Protein AF-A0A8D8G2F3-F1 (afdb_monomer)

Mean predicted aligned error: 16.35 Å

Radius of gyration: 61.38 Å; Cα contacts (8 Å, |Δi|>4): 25; chains: 1; bounding box: 172×26×131 Å

Foldseek 3Di:
DDDDDDDDDDDDDPPVVVVVVVVVVVVVPCVVDPVSVVVVVVLCVPQPDDDPVCVVCVVVVVVVVVVVVVVVVVVVVVVVVVVVVVVVVVVVVVVVVVVVVVVVVVVVVVVVVVVVVVVVVVVVVVVVVVVVVVVVVVCCVQQPDDPVLVCLCVDPDPPDDNDPSVVVSVVSVVNNVVVVVVVVVVD

Structure (mmCIF, N/CA/C/O backbone):
data_AF-A0A8D8G2F3-F1
#
_entry.id   AF-A0A8D8G2F3-F1
#
loop_
_atom_site.group_PDB
_atom_site.id
_atom_site.type_symbol
_atom_site.label_atom_id
_atom_site.label_alt_id
_atom_site.label_comp_id
_atom_site.label_asym_id
_atom_site.label_entity_id
_atom_site.label_seq_id
_atom_site.pdbx_PDB_ins_code
_atom_site.Cartn_x
_atom_site.Cartn_y
_atom_site.Cartn_z
_atom_site.occupancy
_atom_site.B_iso_or_equiv
_atom_site.auth_seq_id
_atom_site.auth_comp_id
_atom_site.auth_asym_id
_atom_site.auth_atom_id
_atom_site.pdbx_PDB_model_num
ATOM 1 N N . MET A 1 1 ? 101.928 -5.993 -60.464 1.00 36.84 1 MET A N 1
ATOM 2 C CA . MET A 1 1 ? 101.216 -4.725 -60.717 1.00 36.84 1 MET A CA 1
ATOM 3 C C . MET A 1 1 ? 100.296 -4.967 -61.894 1.00 36.84 1 MET A C 1
ATOM 5 O O . MET A 1 1 ? 100.796 -5.471 -62.886 1.00 36.84 1 MET A O 1
ATOM 9 N N . SER A 1 2 ? 99.001 -4.720 -61.892 1.00 38.41 2 SER A N 1
ATOM 10 C CA . SER A 1 2 ? 98.009 -4.399 -60.868 1.00 38.41 2 SER A CA 1
ATOM 11 C C . SER A 1 2 ? 96.655 -4.723 -61.530 1.00 38.41 2 SER A C 1
ATOM 13 O O . SER A 1 2 ? 96.549 -4.615 -62.747 1.00 38.41 2 SER A O 1
ATOM 15 N N . GLU A 1 3 ? 95.706 -5.216 -60.732 1.00 40.19 3 GLU A N 1
ATOM 16 C CA . GLU A 1 3 ? 94.278 -4.843 -60.722 1.00 40.19 3 GLU A CA 1
ATOM 17 C C . GLU A 1 3 ? 93.578 -4.419 -62.031 1.00 40.19 3 GLU A C 1
ATOM 19 O O . GLU A 1 3 ? 93.906 -3.396 -62.613 1.00 40.19 3 GLU A O 1
ATOM 24 N N . GLU A 1 4 ? 92.530 -5.144 -62.434 1.00 33.06 4 GLU A N 1
ATOM 25 C CA . GLU A 1 4 ? 91.137 -4.745 -62.153 1.00 33.06 4 GLU A CA 1
ATOM 26 C C . GLU A 1 4 ? 90.158 -5.762 -62.757 1.00 33.06 4 GLU A C 1
ATOM 28 O O . GLU A 1 4 ? 90.064 -5.960 -63.969 1.00 33.06 4 GLU A O 1
ATOM 33 N N . ALA A 1 5 ? 89.396 -6.405 -61.875 1.00 46.88 5 ALA A N 1
ATOM 34 C CA . ALA A 1 5 ? 88.165 -7.088 -62.221 1.00 46.88 5 ALA A CA 1
ATOM 35 C C . ALA A 1 5 ? 87.064 -6.031 -62.377 1.00 46.88 5 ALA A C 1
ATOM 37 O O . ALA A 1 5 ? 86.765 -5.324 -61.420 1.00 46.88 5 ALA A O 1
ATOM 38 N N . THR A 1 6 ? 86.428 -5.950 -63.548 1.00 35.44 6 THR A N 1
ATOM 39 C CA . THR A 1 6 ? 85.216 -5.138 -63.731 1.00 35.44 6 THR A CA 1
ATOM 40 C C . THR A 1 6 ? 84.085 -5.976 -64.320 1.00 35.44 6 THR A C 1
ATOM 42 O O . THR A 1 6 ? 84.082 -6.345 -65.489 1.00 35.44 6 THR A O 1
ATOM 45 N N . ALA A 1 7 ? 83.160 -6.297 -63.416 1.00 45.88 7 ALA A N 1
ATOM 46 C CA . ALA A 1 7 ? 81.707 -6.358 -63.544 1.00 45.88 7 ALA A CA 1
ATOM 47 C C . ALA A 1 7 ? 81.063 -6.401 -64.943 1.00 45.8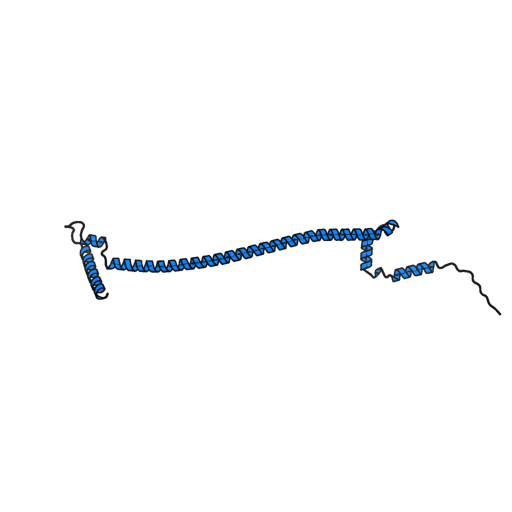8 7 ALA A C 1
ATOM 49 O O . ALA A 1 7 ? 81.170 -5.450 -65.709 1.00 45.88 7 ALA A O 1
ATOM 50 N N . ALA A 1 8 ? 80.187 -7.393 -65.147 1.00 43.06 8 ALA A N 1
ATOM 51 C CA . ALA A 1 8 ? 78.878 -7.184 -65.777 1.00 43.06 8 ALA A CA 1
ATOM 52 C C . ALA A 1 8 ? 77.969 -8.417 -65.614 1.00 43.06 8 ALA A C 1
ATOM 54 O O . ALA A 1 8 ? 78.118 -9.382 -66.354 1.00 43.06 8 ALA A O 1
ATOM 55 N N . ALA A 1 9 ? 77.014 -8.366 -64.676 1.00 39.72 9 ALA A N 1
ATOM 56 C CA . ALA A 1 9 ? 75.680 -8.985 -64.800 1.00 39.72 9 ALA A CA 1
ATOM 57 C C . ALA A 1 9 ? 74.809 -8.641 -63.572 1.00 39.72 9 ALA A C 1
ATOM 59 O O . ALA A 1 9 ? 74.446 -9.501 -62.776 1.00 39.72 9 ALA A O 1
ATOM 60 N N . GLY A 1 10 ? 74.491 -7.357 -63.391 1.00 47.75 10 GLY A N 1
ATOM 61 C CA . GLY A 1 10 ? 73.484 -6.918 -62.424 1.00 47.75 10 GLY A CA 1
ATOM 62 C C . GLY A 1 10 ? 72.102 -6.865 -63.073 1.00 47.75 10 GLY A C 1
ATOM 63 O O . GLY A 1 10 ? 71.737 -5.835 -63.634 1.00 47.75 10 GLY A O 1
ATOM 64 N N . LEU A 1 11 ? 71.333 -7.955 -62.992 1.00 46.31 11 LEU A N 1
ATOM 65 C CA . LEU A 1 11 ? 69.877 -7.919 -63.177 1.00 46.31 11 LEU A CA 1
ATOM 66 C C . LEU A 1 11 ? 69.237 -7.618 -61.798 1.00 46.31 11 LEU A C 1
ATOM 68 O O . LEU A 1 11 ? 69.572 -8.300 -60.831 1.00 46.31 11 LEU A O 1
ATOM 72 N N . PRO A 1 12 ? 68.374 -6.594 -61.650 1.00 58.56 12 PRO A N 1
ATOM 73 C CA . PRO A 1 12 ? 67.952 -6.086 -60.341 1.00 58.56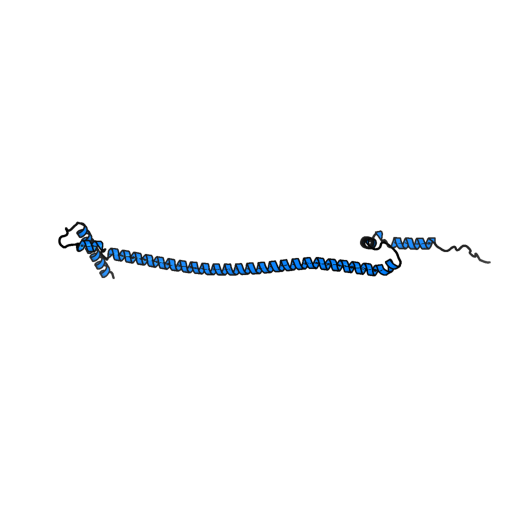 12 PRO A CA 1
ATOM 74 C C . PRO A 1 12 ? 66.942 -6.998 -59.594 1.00 58.56 12 PRO A C 1
ATOM 76 O O . PRO A 1 12 ? 66.308 -7.872 -60.190 1.00 58.56 12 PRO A O 1
ATOM 79 N N . PRO A 1 13 ? 66.759 -6.788 -58.273 1.00 58.19 13 PRO A N 1
ATOM 80 C CA . PRO A 1 13 ? 66.413 -7.804 -57.278 1.00 58.19 13 PRO A CA 1
ATOM 81 C C . PRO A 1 13 ? 64.896 -7.936 -57.093 1.00 58.19 13 PRO A C 1
ATOM 83 O O . PRO A 1 13 ? 64.304 -7.418 -56.146 1.00 58.19 13 PRO A O 1
ATOM 86 N N . LYS A 1 14 ? 64.218 -8.601 -58.028 1.00 57.62 14 LYS A N 1
ATOM 87 C CA . LYS A 1 14 ? 62.756 -8.7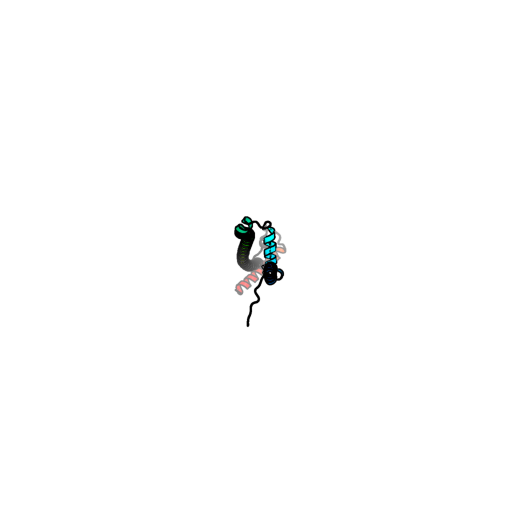68 -57.945 1.00 57.62 14 LYS A CA 1
ATOM 88 C C . LYS A 1 14 ? 62.344 -9.808 -56.897 1.00 57.62 14 LYS A C 1
ATOM 90 O O . LYS A 1 14 ? 61.351 -9.624 -56.198 1.00 57.62 14 LYS A O 1
ATOM 95 N N . GLU A 1 15 ? 63.137 -10.866 -56.771 1.00 61.00 15 GLU A N 1
ATOM 96 C CA . GLU A 1 15 ? 62.905 -11.986 -55.853 1.00 61.00 15 GLU A CA 1
ATOM 97 C C . GLU A 1 15 ? 63.090 -11.555 -54.392 1.00 61.00 15 GLU A C 1
ATOM 99 O O . GLU A 1 15 ? 62.234 -11.795 -53.543 1.00 61.00 15 GLU A O 1
ATOM 104 N N . ASP A 1 16 ? 64.126 -10.758 -54.146 1.00 77.50 16 ASP A N 1
ATOM 105 C CA . ASP A 1 16 ? 64.482 -10.223 -52.835 1.00 77.50 16 ASP A CA 1
ATOM 106 C C . ASP A 1 16 ? 63.443 -9.204 -52.310 1.00 77.50 16 ASP A C 1
ATOM 108 O O . ASP A 1 16 ? 63.167 -9.124 -51.114 1.00 77.50 16 ASP A O 1
ATOM 112 N N . TYR A 1 17 ? 62.791 -8.444 -53.202 1.00 81.12 17 TYR A N 1
ATOM 113 C CA . TYR A 1 17 ? 61.705 -7.522 -52.837 1.00 81.12 17 TYR A CA 1
ATOM 114 C C . TYR A 1 17 ? 60.417 -8.255 -52.437 1.00 81.12 17 TYR A C 1
ATOM 116 O O . TYR A 1 17 ? 59.739 -7.855 -51.486 1.00 81.12 17 TYR A O 1
ATOM 124 N N . ILE A 1 18 ? 60.073 -9.329 -53.154 1.00 83.94 18 ILE A N 1
ATOM 125 C CA . ILE A 1 18 ? 58.897 -10.148 -52.842 1.00 83.94 18 ILE A CA 1
ATOM 126 C C . ILE A 1 18 ? 59.130 -10.903 -51.535 1.00 83.94 18 ILE A C 1
ATOM 128 O O . ILE A 1 18 ? 58.257 -10.878 -50.673 1.00 83.94 18 ILE A O 1
ATOM 132 N N . GLN A 1 19 ? 60.317 -11.482 -51.343 1.00 83.69 19 GLN A N 1
ATOM 133 C CA . GLN A 1 19 ? 60.699 -12.148 -50.096 1.00 83.69 19 GLN A CA 1
ATOM 134 C C . GLN A 1 19 ? 60.685 -11.182 -48.905 1.00 83.69 19 GLN A C 1
ATOM 136 O O . GLN A 1 19 ? 60.121 -11.507 -47.865 1.00 83.69 19 GLN A O 1
ATOM 141 N N . LYS A 1 20 ? 61.200 -9.955 -49.062 1.00 82.62 20 LYS A N 1
ATOM 142 C CA . LYS A 1 20 ? 61.111 -8.912 -48.023 1.00 82.62 20 LYS A CA 1
ATOM 143 C C . LYS A 1 20 ? 59.668 -8.513 -47.708 1.00 82.62 20 LYS A C 1
ATOM 145 O O . LYS A 1 20 ? 59.332 -8.345 -46.541 1.00 82.62 20 LYS A O 1
ATOM 150 N N . ARG A 1 21 ? 58.793 -8.379 -48.713 1.00 79.69 21 ARG A N 1
ATOM 151 C CA . ARG A 1 21 ? 57.356 -8.122 -48.488 1.00 79.69 21 ARG A CA 1
ATOM 152 C C . ARG A 1 21 ? 56.661 -9.290 -47.798 1.00 79.69 21 ARG A C 1
ATOM 154 O O . ARG A 1 21 ? 55.860 -9.053 -46.904 1.00 79.69 21 ARG A O 1
ATOM 161 N N . LEU A 1 22 ? 56.959 -10.516 -48.211 1.00 81.38 22 LEU A N 1
ATOM 162 C CA . LEU A 1 22 ? 56.369 -11.730 -47.660 1.00 81.38 22 LEU A CA 1
ATOM 163 C C . LEU A 1 22 ? 56.785 -11.920 -46.199 1.00 81.38 22 LEU A C 1
ATOM 165 O O . LEU A 1 22 ? 55.918 -12.073 -45.347 1.00 81.38 22 LEU A O 1
ATOM 169 N N . ASN A 1 23 ? 58.079 -11.791 -45.896 1.00 82.62 23 ASN A N 1
ATOM 170 C CA . ASN A 1 23 ? 58.583 -11.819 -44.522 1.00 82.62 23 ASN A CA 1
ATOM 171 C C . ASN A 1 23 ? 57.954 -10.715 -43.671 1.00 82.62 23 ASN A C 1
ATOM 173 O O . ASN A 1 23 ? 57.487 -10.995 -42.577 1.00 82.62 23 ASN A O 1
ATOM 177 N N . LYS A 1 24 ? 57.815 -9.495 -44.201 1.00 80.50 24 LYS A N 1
ATOM 178 C CA . LYS A 1 24 ? 57.156 -8.393 -43.486 1.00 80.50 24 LYS A CA 1
ATOM 179 C C . LYS A 1 24 ? 55.667 -8.644 -43.207 1.00 80.50 24 LYS A C 1
ATOM 181 O O . LYS A 1 24 ? 55.148 -8.182 -42.198 1.00 80.50 24 LYS A O 1
ATOM 186 N N . ILE A 1 25 ? 54.966 -9.351 -44.096 1.00 77.50 25 ILE A N 1
ATOM 187 C CA . ILE A 1 25 ? 53.561 -9.743 -43.894 1.00 77.50 25 ILE A CA 1
ATOM 188 C C . ILE A 1 25 ? 53.463 -10.863 -42.850 1.00 77.50 25 ILE A C 1
ATOM 190 O O . ILE A 1 25 ? 52.604 -10.801 -41.975 1.00 77.50 25 ILE A O 1
ATOM 194 N N . LEU A 1 26 ? 54.363 -11.846 -42.905 1.00 74.12 26 LEU A N 1
ATOM 195 C CA . LEU A 1 26 ? 54.427 -12.960 -41.953 1.00 74.12 26 LEU A CA 1
ATOM 196 C C . LEU A 1 26 ? 54.834 -12.503 -40.542 1.00 74.12 26 LEU A C 1
ATOM 198 O O . LEU A 1 26 ? 54.292 -12.991 -39.552 1.00 74.12 26 LEU A O 1
ATOM 202 N N . GLU A 1 27 ? 55.740 -11.530 -40.437 1.00 77.69 27 GLU A N 1
ATOM 203 C CA . GLU A 1 27 ? 56.133 -10.891 -39.174 1.00 77.69 27 GLU A CA 1
ATOM 204 C C . GLU A 1 27 ? 54.975 -10.140 -38.511 1.00 77.69 27 GLU A C 1
ATOM 206 O O . GLU A 1 27 ? 54.939 -10.044 -37.287 1.00 77.69 27 GLU A O 1
ATOM 211 N N . ASN A 1 28 ? 54.000 -9.666 -39.293 1.00 72.88 28 ASN A N 1
ATOM 212 C CA . ASN A 1 28 ? 52.838 -8.943 -38.780 1.00 72.88 28 ASN A CA 1
ATOM 213 C C . ASN A 1 28 ? 51.842 -9.847 -38.026 1.00 72.88 28 ASN A C 1
ATOM 215 O O . ASN A 1 28 ? 50.874 -9.329 -37.483 1.00 72.88 28 ASN A O 1
ATOM 219 N N . ARG A 1 29 ? 52.067 -11.178 -37.994 1.00 68.94 29 ARG A N 1
ATOM 220 C CA . ARG A 1 29 ? 51.377 -12.160 -37.124 1.00 68.94 29 ARG A CA 1
ATOM 221 C C . ARG A 1 29 ? 49.851 -11.971 -37.044 1.00 68.94 29 ARG A C 1
ATOM 223 O O . ARG A 1 29 ? 49.257 -12.179 -35.992 1.00 68.94 29 ARG A O 1
ATOM 230 N N . ILE A 1 30 ? 49.216 -11.613 -38.161 1.00 66.12 30 ILE A N 1
ATOM 231 C CA . ILE A 1 30 ? 47.780 -11.283 -38.227 1.00 66.12 30 ILE A CA 1
ATOM 232 C C . ILE A 1 30 ? 46.922 -12.486 -37.794 1.00 66.12 30 ILE A C 1
ATOM 234 O O . ILE A 1 30 ? 45.873 -12.324 -37.186 1.00 66.12 30 ILE A O 1
ATOM 238 N N . ASP A 1 31 ? 47.423 -13.703 -38.009 1.00 68.12 31 ASP A N 1
ATOM 239 C CA . ASP A 1 31 ? 46.750 -14.949 -37.624 1.00 68.12 31 ASP A CA 1
ATOM 240 C C . ASP A 1 31 ? 46.772 -15.225 -36.108 1.00 68.12 31 ASP A C 1
ATOM 242 O O . ASP A 1 31 ? 46.078 -16.116 -35.626 1.00 68.12 31 ASP A O 1
ATOM 246 N N . SER A 1 32 ? 47.614 -14.515 -35.350 1.00 74.69 32 SER A N 1
ATOM 247 C CA . SER A 1 32 ? 47.780 -14.720 -33.902 1.00 74.69 32 SER A CA 1
ATOM 248 C C . SER A 1 32 ? 46.871 -13.816 -33.068 1.00 74.69 32 SER A C 1
ATOM 250 O O . SER A 1 32 ? 46.641 -14.107 -31.896 1.00 74.69 32 SER A O 1
ATOM 252 N N . ASP A 1 33 ? 46.355 -12.736 -33.658 1.00 83.69 33 ASP A N 1
ATOM 253 C CA . ASP A 1 33 ? 45.532 -11.746 -32.970 1.00 83.69 33 ASP A CA 1
ATOM 254 C C . ASP A 1 33 ? 44.052 -11.932 -33.327 1.00 83.69 33 ASP A C 1
ATOM 256 O O . ASP A 1 33 ? 43.556 -11.487 -34.366 1.00 83.69 33 ASP A O 1
ATOM 260 N N . ARG A 1 34 ? 43.339 -12.613 -32.428 1.00 83.94 34 ARG A N 1
ATOM 261 C CA . ARG A 1 34 ? 41.918 -12.942 -32.574 1.00 83.94 34 ARG A CA 1
ATOM 262 C C . ARG A 1 34 ? 41.033 -11.702 -32.720 1.00 83.94 34 ARG A C 1
ATOM 264 O O . ARG A 1 34 ? 40.084 -11.754 -33.493 1.00 83.94 34 ARG A O 1
ATOM 271 N N . GLU A 1 35 ? 41.347 -10.596 -32.045 1.00 85.31 35 GLU A N 1
ATOM 272 C CA . GLU A 1 35 ? 40.554 -9.364 -32.158 1.00 85.31 35 GLU A CA 1
ATOM 273 C C . GLU A 1 35 ? 40.683 -8.760 -33.558 1.00 85.31 35 GLU A C 1
ATOM 275 O O . GLU A 1 35 ? 39.698 -8.307 -34.142 1.00 85.31 35 GLU A O 1
ATOM 280 N N . THR A 1 36 ? 41.884 -8.814 -34.142 1.00 83.38 36 THR A N 1
ATOM 281 C CA . THR A 1 36 ? 42.083 -8.355 -35.524 1.00 83.38 36 THR A CA 1
ATOM 282 C C . THR A 1 36 ? 41.399 -9.259 -36.540 1.00 83.38 36 THR A C 1
ATOM 284 O O . THR A 1 36 ? 40.840 -8.750 -37.511 1.00 83.38 36 THR A O 1
ATOM 287 N N . LEU A 1 37 ? 41.387 -10.577 -36.317 1.00 86.31 37 LEU A N 1
ATOM 288 C CA . LEU A 1 37 ? 40.676 -11.526 -37.175 1.00 86.31 37 LEU A CA 1
ATOM 289 C C . LEU A 1 37 ? 39.161 -11.323 -37.114 1.00 86.31 37 LEU A C 1
ATOM 291 O O . LEU A 1 37 ? 38.511 -11.330 -38.160 1.00 86.31 37 LEU A O 1
ATOM 295 N N . ASP A 1 38 ? 38.604 -11.086 -35.929 1.00 86.75 38 ASP A N 1
ATOM 296 C CA . ASP A 1 38 ? 37.180 -10.795 -35.759 1.00 86.75 38 ASP A CA 1
ATOM 297 C C . ASP A 1 38 ? 36.822 -9.452 -36.426 1.00 86.75 38 ASP A C 1
ATOM 299 O O . ASP A 1 38 ? 35.888 -9.386 -37.225 1.00 86.75 38 ASP A O 1
ATOM 303 N N . ALA A 1 39 ? 37.632 -8.404 -36.233 1.00 86.31 39 ALA A N 1
ATOM 304 C CA . ALA A 1 39 ? 37.433 -7.111 -36.894 1.00 86.31 39 ALA A CA 1
ATOM 305 C C . ALA A 1 39 ? 37.544 -7.193 -38.430 1.00 86.31 39 ALA A C 1
ATOM 307 O O . ALA A 1 39 ? 36.786 -6.538 -39.149 1.00 86.31 39 ALA A O 1
ATOM 308 N N . LEU A 1 40 ? 38.474 -7.997 -38.956 1.00 85.69 40 LEU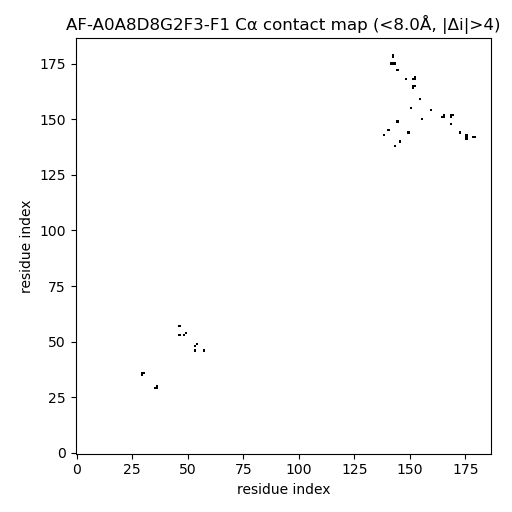 A N 1
ATOM 309 C CA . LEU A 1 40 ? 38.612 -8.255 -40.393 1.00 85.69 40 LEU A CA 1
ATOM 310 C C . LEU A 1 40 ? 37.440 -9.078 -40.938 1.00 85.69 40 LEU A C 1
ATOM 312 O O . LEU A 1 40 ? 36.982 -8.822 -42.053 1.00 85.69 40 LEU A O 1
ATOM 316 N N . THR A 1 41 ? 36.933 -10.027 -40.153 1.00 87.19 41 THR A N 1
ATOM 317 C CA . THR A 1 41 ? 35.737 -10.808 -40.486 1.00 87.19 41 THR A CA 1
ATOM 318 C C . THR A 1 41 ? 34.518 -9.894 -40.572 1.00 87.19 41 THR A C 1
ATOM 320 O O . THR A 1 41 ? 33.803 -9.925 -41.573 1.00 87.19 41 THR A O 1
ATOM 323 N N . ASP A 1 42 ? 34.330 -8.996 -39.608 1.00 85.88 42 ASP A N 1
ATOM 324 C CA . ASP A 1 42 ? 33.262 -7.995 -39.637 1.00 85.88 42 ASP A CA 1
ATOM 325 C C . ASP A 1 42 ? 33.412 -7.011 -40.802 1.00 85.88 42 ASP A C 1
ATOM 327 O O . ASP A 1 42 ? 32.431 -6.695 -41.480 1.00 85.88 42 ASP A O 1
ATOM 331 N N . LEU A 1 43 ? 34.640 -6.568 -41.098 1.00 87.31 43 LEU A N 1
ATOM 332 C CA . LEU A 1 43 ? 34.937 -5.731 -42.263 1.00 87.31 43 LEU A CA 1
ATOM 333 C C . LEU A 1 43 ? 34.551 -6.437 -43.569 1.00 87.31 43 LEU A C 1
ATOM 335 O O . LEU A 1 43 ? 33.967 -5.819 -44.461 1.00 87.31 43 LEU A O 1
ATOM 339 N N . SER A 1 44 ? 34.840 -7.737 -43.673 1.00 86.75 44 SER A N 1
ATOM 340 C CA . SER A 1 44 ? 34.564 -8.540 -44.868 1.00 86.75 44 SER A CA 1
ATOM 341 C C . SER A 1 44 ? 33.070 -8.679 -45.181 1.00 86.75 44 SER A C 1
ATOM 343 O O . SER A 1 44 ? 32.710 -8.810 -46.349 1.00 86.75 44 SER A O 1
ATOM 345 N N . GLN A 1 45 ? 32.188 -8.566 -44.177 1.00 86.69 45 GLN A N 1
ATOM 346 C CA . GLN A 1 45 ? 30.735 -8.644 -44.379 1.00 86.69 45 GLN A CA 1
ATOM 347 C C . GLN A 1 45 ? 30.194 -7.506 -45.256 1.00 86.69 45 GLN A C 1
ATOM 349 O O . GLN A 1 45 ? 29.163 -7.675 -45.906 1.00 86.69 45 GLN A O 1
ATOM 354 N N . PHE A 1 46 ? 30.852 -6.341 -45.265 1.00 82.12 46 PHE A N 1
ATOM 355 C CA . PHE A 1 46 ? 30.384 -5.164 -46.008 1.00 82.12 46 PHE A CA 1
ATOM 356 C C . PHE A 1 46 ? 31.411 -4.587 -46.987 1.00 82.12 46 PHE A C 1
ATOM 358 O O . PHE A 1 46 ? 31.040 -3.835 -47.887 1.00 82.12 46 PHE A O 1
ATOM 365 N N . TYR A 1 47 ? 32.691 -4.935 -46.856 1.00 84.38 47 TYR A N 1
ATOM 366 C CA . TYR A 1 47 ? 33.747 -4.537 -47.779 1.00 84.38 47 TYR A CA 1
ATOM 367 C C . TYR A 1 47 ? 34.062 -5.672 -48.766 1.00 84.38 47 TYR A C 1
ATOM 369 O O . TYR A 1 47 ? 35.059 -6.379 -48.634 1.00 84.38 47 TYR A O 1
ATOM 377 N N . THR A 1 48 ? 33.194 -5.853 -49.763 1.00 83.81 48 THR A N 1
ATOM 378 C CA . THR A 1 48 ? 33.287 -6.951 -50.745 1.00 83.81 48 THR A CA 1
ATOM 379 C C . THR A 1 48 ? 34.204 -6.641 -51.931 1.00 83.81 48 THR A C 1
ATOM 381 O O . THR A 1 48 ? 34.877 -7.536 -52.438 1.00 83.81 48 THR A O 1
ATOM 384 N N . GLU A 1 49 ? 34.286 -5.376 -52.361 1.00 84.94 49 GLU A N 1
ATOM 385 C CA . GLU A 1 49 ? 35.081 -4.965 -53.525 1.00 84.94 49 GLU A CA 1
ATOM 386 C C . GLU A 1 49 ? 36.207 -3.989 -53.164 1.00 84.94 49 GLU A C 1
ATOM 388 O O . GLU A 1 49 ? 35.975 -2.870 -52.689 1.00 84.94 49 GLU A O 1
ATOM 393 N N . ASN A 1 50 ? 37.452 -4.366 -53.480 1.00 84.44 50 ASN A N 1
ATOM 394 C CA . ASN A 1 50 ? 38.629 -3.519 -53.272 1.00 84.44 50 ASN A CA 1
ATOM 395 C C . ASN A 1 50 ? 38.843 -2.535 -54.436 1.00 84.44 50 ASN A C 1
ATOM 397 O O . ASN A 1 50 ? 39.808 -2.639 -55.194 1.00 84.44 50 ASN A O 1
ATOM 401 N N . THR A 1 51 ? 37.946 -1.559 -54.578 1.00 88.75 51 THR A N 1
ATOM 402 C CA . THR A 1 51 ? 38.124 -0.452 -55.532 1.00 88.75 51 THR A CA 1
ATOM 403 C C . THR A 1 51 ? 38.793 0.757 -54.865 1.00 88.75 51 THR A C 1
ATOM 405 O O . THR A 1 51 ? 38.782 0.906 -53.640 1.00 88.75 51 THR A O 1
ATOM 408 N N . LEU A 1 52 ? 39.369 1.666 -55.664 1.00 85.12 52 LEU A N 1
ATOM 409 C CA . LEU A 1 52 ? 39.931 2.928 -55.157 1.00 85.12 52 LEU A CA 1
ATOM 410 C C . LEU A 1 52 ? 38.873 3.747 -54.394 1.00 85.12 52 LEU A C 1
ATOM 412 O O . LEU A 1 52 ? 39.169 4.339 -53.357 1.00 85.12 52 LEU A O 1
ATOM 416 N N . GLN A 1 53 ? 37.635 3.744 -54.891 1.00 82.50 53 GLN A N 1
ATOM 417 C CA . GLN A 1 53 ? 36.510 4.451 -54.288 1.00 82.50 53 GLN A CA 1
ATOM 418 C C . GLN A 1 53 ? 36.073 3.794 -52.972 1.00 82.50 53 GLN A C 1
ATOM 420 O O . GLN A 1 53 ? 35.911 4.493 -51.971 1.00 82.50 53 GLN A O 1
ATOM 425 N N . SER A 1 54 ? 35.968 2.459 -52.935 1.00 82.06 54 SER A N 1
ATOM 426 C CA . SER A 1 54 ? 35.668 1.700 -51.712 1.00 82.06 54 SER A CA 1
ATOM 427 C C . SER A 1 54 ? 36.699 1.990 -50.621 1.00 82.06 54 SER A C 1
ATOM 429 O O . SER A 1 54 ? 36.333 2.256 -49.480 1.00 82.06 54 SER A O 1
ATOM 431 N N . ARG A 1 55 ? 37.989 2.030 -50.977 1.00 86.38 55 ARG A N 1
ATOM 432 C CA . ARG A 1 55 ? 39.083 2.303 -50.035 1.00 86.38 55 ARG A CA 1
ATOM 433 C C . ARG A 1 55 ? 39.047 3.728 -49.479 1.00 86.38 55 ARG A C 1
ATOM 435 O O . ARG A 1 55 ? 39.273 3.916 -48.289 1.00 86.38 55 ARG A O 1
ATOM 442 N N . ARG A 1 56 ? 38.738 4.727 -50.320 1.00 88.81 56 ARG A N 1
ATOM 443 C CA . ARG A 1 56 ? 38.589 6.134 -49.889 1.00 88.81 56 ARG A CA 1
ATOM 444 C C . ARG A 1 56 ? 37.392 6.325 -48.957 1.00 88.81 56 ARG A C 1
ATOM 446 O O . ARG A 1 56 ? 37.483 7.109 -48.020 1.00 88.81 56 ARG A O 1
ATOM 453 N N . ASN A 1 57 ? 36.307 5.587 -49.186 1.00 87.06 57 ASN A N 1
ATOM 454 C CA . ASN A 1 57 ? 35.066 5.715 -48.420 1.00 87.06 57 ASN A CA 1
ATOM 455 C C . ASN A 1 57 ? 34.978 4.770 -47.210 1.00 87.06 57 ASN A C 1
ATOM 457 O O . ASN A 1 57 ? 34.043 4.897 -46.424 1.00 87.06 57 ASN A O 1
ATOM 461 N N . LEU A 1 58 ? 35.926 3.841 -47.039 1.00 88.56 58 LEU A N 1
ATOM 462 C CA . LEU A 1 58 ? 35.883 2.794 -46.012 1.00 88.56 58 LEU A CA 1
ATOM 463 C C . LEU A 1 58 ? 35.704 3.355 -44.600 1.00 88.56 58 LEU A C 1
ATOM 465 O O . LEU A 1 58 ? 34.836 2.905 -43.860 1.00 88.56 58 LEU A O 1
ATOM 469 N N . ARG A 1 59 ? 36.476 4.389 -44.253 1.00 90.19 59 ARG A N 1
ATOM 470 C CA . ARG A 1 59 ? 36.379 5.052 -42.948 1.00 90.19 59 ARG A CA 1
ATOM 471 C C . ARG A 1 59 ? 34.986 5.636 -42.708 1.00 90.19 59 ARG A C 1
ATOM 473 O O . ARG A 1 59 ? 34.391 5.373 -41.673 1.00 90.19 59 ARG A O 1
ATOM 480 N N . SER A 1 60 ? 34.456 6.372 -43.685 1.00 90.38 60 SER A N 1
ATOM 481 C CA . SER A 1 60 ? 33.122 6.975 -43.584 1.00 90.38 60 SER A CA 1
ATOM 482 C C . SER A 1 60 ? 32.023 5.913 -43.457 1.00 90.38 60 SER A C 1
ATOM 484 O O . SER A 1 60 ? 31.073 6.098 -42.701 1.00 90.38 60 SER A O 1
ATOM 486 N N . GLN A 1 61 ? 32.165 4.774 -44.143 1.00 88.62 61 GLN A N 1
ATOM 487 C CA . GLN A 1 61 ? 31.233 3.652 -44.010 1.00 88.62 61 GLN A CA 1
ATOM 488 C C . GLN A 1 61 ? 31.294 3.000 -42.623 1.00 88.62 61 GLN A C 1
ATOM 490 O O . GLN A 1 61 ? 30.243 2.740 -42.038 1.00 88.62 61 GLN A O 1
ATOM 495 N N . ILE A 1 62 ? 32.497 2.783 -42.080 1.00 89.75 62 ILE A N 1
ATOM 496 C CA . ILE A 1 62 ? 32.688 2.262 -40.717 1.00 89.75 62 ILE A CA 1
ATOM 497 C C . ILE A 1 62 ? 32.061 3.212 -39.692 1.00 89.75 62 ILE A C 1
ATOM 499 O O . ILE A 1 62 ? 31.280 2.775 -38.850 1.00 89.75 62 ILE A O 1
ATOM 503 N N . GLU A 1 63 ? 32.350 4.512 -39.791 1.00 91.81 63 GLU A N 1
ATOM 504 C CA . GLU A 1 63 ? 31.801 5.537 -38.897 1.00 91.81 63 GLU A CA 1
ATOM 505 C C . GLU A 1 63 ? 30.267 5.568 -38.964 1.00 91.81 63 GLU A C 1
ATOM 507 O O . GLU A 1 63 ? 29.603 5.540 -37.929 1.00 91.81 63 GLU A O 1
ATOM 512 N N . ARG A 1 64 ? 29.686 5.531 -40.169 1.00 91.69 64 ARG A N 1
ATOM 513 C CA . ARG A 1 64 ? 28.228 5.512 -40.354 1.00 91.69 64 ARG A CA 1
ATOM 514 C C . ARG A 1 64 ? 27.579 4.252 -39.780 1.00 91.69 64 ARG A C 1
ATOM 516 O O . ARG A 1 64 ? 26.508 4.345 -39.188 1.00 91.69 64 ARG A O 1
ATOM 523 N N . ARG A 1 65 ? 28.202 3.082 -39.945 1.00 90.50 65 ARG A N 1
ATOM 524 C CA . ARG A 1 65 ? 27.699 1.825 -39.369 1.00 90.50 65 ARG A CA 1
ATOM 525 C C . ARG A 1 65 ? 27.784 1.842 -37.845 1.00 90.50 65 ARG A C 1
ATOM 527 O O . ARG A 1 65 ? 26.823 1.450 -37.196 1.00 90.50 65 ARG A O 1
ATOM 534 N N . SER A 1 66 ? 28.895 2.321 -37.289 1.00 92.44 66 SER A N 1
ATOM 535 C CA . SER A 1 66 ? 29.060 2.489 -35.841 1.00 92.44 66 SER A CA 1
ATOM 536 C C . SER A 1 66 ? 27.982 3.409 -35.264 1.00 92.44 66 SER A C 1
ATOM 538 O O . SER A 1 66 ? 27.318 3.056 -34.293 1.00 92.44 66 SER A O 1
ATOM 540 N N . LEU A 1 67 ? 27.726 4.541 -35.926 1.00 95.44 67 LEU A N 1
ATOM 541 C CA . LEU A 1 67 ? 26.663 5.467 -35.545 1.00 95.44 67 LEU A CA 1
ATOM 542 C C . LEU A 1 67 ? 25.288 4.782 -35.582 1.00 95.44 67 LEU A C 1
ATOM 544 O O . LEU A 1 67 ? 24.570 4.831 -34.589 1.00 95.44 67 LEU A O 1
ATOM 548 N N . ALA A 1 68 ? 24.962 4.062 -36.659 1.00 94.75 68 ALA A N 1
ATOM 549 C CA . ALA A 1 68 ? 23.692 3.342 -36.776 1.00 94.75 68 ALA A CA 1
ATOM 550 C C . ALA A 1 68 ? 23.512 2.256 -35.696 1.00 94.75 68 ALA A C 1
ATOM 552 O O . ALA A 1 68 ? 22.420 2.088 -35.161 1.00 94.75 68 ALA A O 1
ATOM 553 N N . ILE A 1 69 ? 24.576 1.524 -35.347 1.00 93.81 69 ILE A N 1
ATOM 554 C CA . ILE A 1 69 ? 24.539 0.536 -34.257 1.00 93.81 69 ILE A CA 1
ATOM 555 C C . ILE A 1 69 ? 24.263 1.233 -32.922 1.00 93.81 69 ILE A C 1
ATOM 557 O O . ILE A 1 69 ? 23.408 0.775 -32.169 1.00 93.81 69 ILE A O 1
ATOM 561 N N . ASN A 1 70 ? 24.941 2.349 -32.646 1.00 96.12 70 ASN A N 1
ATOM 562 C CA . ASN A 1 70 ? 24.743 3.109 -31.414 1.00 96.12 70 ASN A CA 1
ATOM 563 C C . ASN A 1 70 ? 23.335 3.712 -31.323 1.00 96.12 70 ASN A C 1
ATOM 565 O O . ASN A 1 70 ? 22.737 3.687 -30.251 1.00 96.12 70 ASN A O 1
ATOM 569 N N . GLU A 1 71 ? 22.782 4.212 -32.430 1.00 96.81 71 GLU A N 1
ATOM 570 C CA . GLU A 1 71 ? 21.397 4.696 -32.485 1.00 96.81 71 GLU A CA 1
ATOM 571 C C . GLU A 1 71 ? 20.398 3.574 -32.191 1.00 96.81 71 GLU A C 1
ATOM 573 O O . GLU A 1 71 ? 19.511 3.750 -31.358 1.00 96.81 71 GLU A O 1
ATOM 578 N N . ASN A 1 72 ? 20.579 2.403 -32.808 1.00 95.94 72 ASN A N 1
ATOM 579 C CA . ASN A 1 72 ? 19.730 1.237 -32.557 1.00 95.94 72 ASN A CA 1
ATOM 580 C C . ASN A 1 72 ? 19.836 0.758 -31.104 1.00 95.94 72 ASN A C 1
ATOM 582 O O . ASN A 1 72 ? 18.822 0.453 -30.478 1.00 95.94 72 ASN A O 1
ATOM 586 N N . PHE A 1 73 ? 21.052 0.722 -30.554 1.00 96.88 73 PHE A N 1
ATOM 587 C CA . PHE A 1 73 ? 21.278 0.376 -29.155 1.00 96.88 73 PHE A CA 1
ATOM 588 C C . PHE A 1 73 ? 20.576 1.364 -28.223 1.00 96.88 73 PHE A C 1
ATOM 590 O O . PHE A 1 73 ? 19.884 0.949 -27.299 1.00 96.88 73 PHE A O 1
ATOM 597 N N . LEU A 1 74 ? 20.703 2.666 -28.483 1.00 97.25 74 LEU A N 1
ATOM 598 C CA . LEU A 1 74 ? 20.085 3.703 -27.664 1.00 97.25 74 LEU A CA 1
ATOM 599 C C . LEU A 1 74 ? 18.555 3.664 -27.755 1.00 97.25 74 LEU A C 1
ATOM 601 O O . LEU A 1 74 ? 17.888 3.859 -26.742 1.00 97.25 74 LEU A O 1
ATOM 605 N N . ALA A 1 75 ? 17.999 3.372 -28.933 1.00 96.56 75 ALA A N 1
ATOM 606 C CA . ALA A 1 75 ? 16.563 3.188 -29.118 1.00 96.56 75 ALA A CA 1
ATOM 607 C C . ALA A 1 75 ? 16.039 1.991 -28.310 1.00 96.56 75 ALA A C 1
ATOM 609 O O . ALA A 1 75 ? 15.125 2.157 -27.505 1.00 96.56 75 ALA A O 1
ATOM 610 N N . ALA A 1 76 ? 16.674 0.822 -28.440 1.00 95.75 76 ALA A N 1
ATOM 611 C CA . ALA A 1 76 ? 16.298 -0.368 -27.678 1.00 95.75 76 ALA A CA 1
ATOM 612 C C . ALA A 1 76 ? 16.471 -0.159 -26.163 1.00 95.75 76 ALA A C 1
ATOM 614 O O . ALA A 1 76 ? 15.605 -0.513 -25.366 1.00 95.75 76 ALA A O 1
ATOM 615 N N . PHE A 1 77 ? 17.568 0.477 -25.744 1.00 97.25 77 PHE A N 1
ATOM 616 C CA . PHE A 1 77 ? 17.820 0.761 -24.333 1.00 97.25 77 PHE A CA 1
ATOM 617 C C . PHE A 1 77 ? 16.814 1.761 -23.753 1.00 97.25 77 PHE A C 1
ATOM 619 O O . PHE A 1 77 ? 16.453 1.670 -22.581 1.00 97.25 77 PHE A O 1
ATOM 626 N N . ARG A 1 78 ? 16.320 2.700 -24.566 1.00 97.62 78 ARG A N 1
ATOM 627 C CA . ARG A 1 78 ? 15.277 3.640 -24.148 1.00 97.62 78 ARG A CA 1
ATOM 628 C C . ARG A 1 78 ? 13.978 2.923 -23.796 1.00 97.62 78 ARG A C 1
ATOM 630 O O . ARG A 1 78 ? 13.360 3.299 -22.808 1.00 97.62 78 ARG A O 1
ATOM 637 N N . GLU A 1 79 ? 13.581 1.907 -24.559 1.00 96.69 79 GLU A N 1
ATOM 638 C CA . GLU A 1 79 ? 12.395 1.098 -24.246 1.00 96.69 79 GLU A CA 1
ATOM 639 C C . GLU A 1 79 ? 12.553 0.379 -22.903 1.00 96.69 79 GLU A C 1
ATOM 641 O O . GLU A 1 79 ? 11.667 0.450 -22.055 1.00 96.69 79 GLU A O 1
ATOM 646 N N . VAL A 1 80 ? 13.723 -0.224 -22.665 1.00 97.50 80 VAL A N 1
ATOM 647 C CA . VAL A 1 80 ? 14.044 -0.868 -21.381 1.00 97.50 80 VAL A CA 1
ATOM 648 C C . VAL A 1 80 ? 14.010 0.139 -20.231 1.00 97.50 80 VAL A C 1
ATOM 650 O O . VAL A 1 80 ? 13.467 -0.154 -19.169 1.00 97.50 80 VAL A O 1
ATOM 653 N N . LYS A 1 81 ? 14.559 1.339 -20.440 1.00 97.19 81 LYS A N 1
ATOM 654 C CA . LYS A 1 81 ? 14.555 2.408 -19.438 1.00 97.19 81 LYS A CA 1
ATOM 655 C C . LYS A 1 81 ? 13.137 2.851 -19.090 1.00 97.19 81 LYS A C 1
ATOM 657 O O . LYS A 1 81 ? 12.849 3.020 -17.915 1.00 97.19 81 LYS A O 1
ATOM 662 N N . LEU A 1 82 ? 12.270 3.031 -20.086 1.00 97.56 82 LEU A N 1
ATOM 663 C CA . LEU A 1 82 ? 10.874 3.414 -19.856 1.00 97.56 82 LEU A CA 1
ATOM 664 C C . LEU A 1 82 ? 10.122 2.330 -19.081 1.00 97.56 82 LEU A C 1
ATOM 666 O O . LEU A 1 82 ? 9.491 2.639 -18.082 1.00 97.56 82 LEU A O 1
ATOM 670 N N . ALA A 1 83 ? 10.280 1.061 -19.467 1.00 96.94 83 ALA A N 1
ATOM 671 C CA . ALA A 1 83 ? 9.681 -0.046 -18.726 1.00 96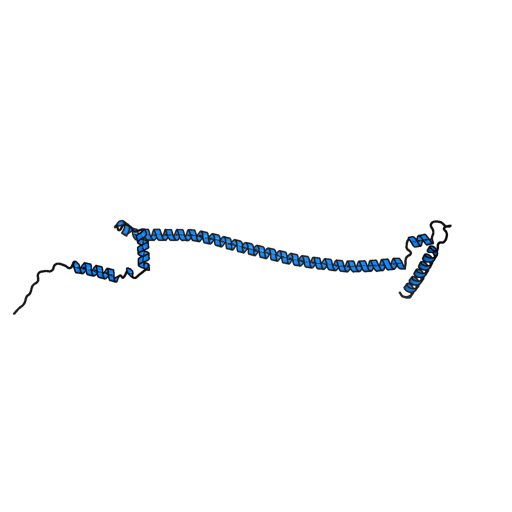.94 83 ALA A CA 1
ATOM 672 C C . ALA A 1 83 ? 10.180 -0.114 -17.270 1.00 96.94 83 ALA A C 1
ATOM 674 O O . ALA A 1 83 ? 9.418 -0.446 -16.367 1.00 96.94 83 ALA A O 1
ATOM 675 N N . LEU A 1 84 ? 11.455 0.208 -17.026 1.00 97.75 84 LEU A N 1
ATOM 676 C CA . LEU A 1 84 ? 12.004 0.261 -15.673 1.00 97.75 84 LEU A CA 1
ATOM 677 C C . LEU A 1 84 ? 11.465 1.453 -14.872 1.00 97.75 84 LEU A C 1
ATOM 679 O O . LEU A 1 84 ? 11.175 1.291 -13.691 1.00 97.75 84 LEU A O 1
ATOM 683 N N . ASP A 1 85 ? 11.319 2.626 -15.493 1.00 97.81 85 ASP A N 1
ATOM 684 C CA . ASP A 1 85 ? 10.695 3.785 -14.845 1.00 97.81 85 ASP A CA 1
ATOM 685 C C . ASP A 1 85 ? 9.246 3.485 -14.445 1.00 97.81 85 ASP A C 1
ATOM 687 O O . ASP A 1 85 ? 8.846 3.834 -13.337 1.00 97.81 85 ASP A O 1
ATOM 691 N N . ASP A 1 86 ? 8.485 2.816 -15.317 1.00 97.75 86 ASP A N 1
ATOM 692 C CA . ASP A 1 86 ? 7.101 2.423 -15.044 1.00 97.75 86 ASP A CA 1
ATOM 693 C C . ASP A 1 86 ? 7.037 1.471 -13.839 1.00 97.75 86 ASP A C 1
ATOM 695 O O . ASP A 1 86 ? 6.255 1.693 -12.920 1.00 97.75 86 ASP A O 1
ATOM 699 N N . ILE A 1 87 ? 7.927 0.472 -13.777 1.00 97.50 87 ILE A N 1
ATOM 700 C CA . ILE A 1 87 ? 8.026 -0.441 -12.624 1.00 97.50 87 ILE A CA 1
ATOM 701 C C . ILE A 1 87 ? 8.378 0.317 -11.339 1.00 97.50 87 ILE A C 1
ATOM 703 O O . ILE A 1 87 ? 7.816 0.028 -10.285 1.00 97.50 87 ILE A O 1
ATOM 707 N N . CYS A 1 88 ? 9.309 1.272 -11.398 1.00 97.19 88 CYS A N 1
ATOM 708 C CA . CYS A 1 88 ? 9.634 2.105 -10.241 1.00 97.19 88 CYS A CA 1
ATOM 709 C C . CYS A 1 88 ? 8.411 2.915 -9.785 1.00 97.19 88 CYS A C 1
ATOM 711 O O . CYS A 1 88 ? 8.115 2.936 -8.594 1.00 97.19 88 CYS A O 1
ATOM 713 N N . GLY A 1 89 ? 7.664 3.505 -10.724 1.00 97.88 89 GLY A N 1
ATOM 714 C CA . GLY A 1 89 ? 6.424 4.222 -10.427 1.00 97.88 89 GLY A CA 1
ATOM 715 C C . GLY A 1 89 ? 5.345 3.327 -9.813 1.00 97.88 89 GLY A C 1
ATOM 716 O O . GLY A 1 89 ? 4.685 3.728 -8.855 1.00 97.88 89 GLY A O 1
ATOM 717 N N . ASP A 1 90 ? 5.202 2.096 -10.305 1.00 97.12 90 ASP A N 1
ATOM 718 C CA . ASP A 1 90 ? 4.282 1.107 -9.739 1.00 97.12 90 ASP A CA 1
ATOM 719 C C . ASP A 1 90 ? 4.685 0.713 -8.309 1.00 97.12 90 ASP A C 1
ATOM 721 O O . ASP A 1 90 ? 3.826 0.589 -7.434 1.00 97.12 90 ASP A O 1
ATOM 725 N N . ILE A 1 91 ? 5.984 0.541 -8.039 1.00 97.31 91 ILE A N 1
ATOM 726 C CA . ILE A 1 91 ? 6.497 0.249 -6.691 1.00 97.31 91 ILE A CA 1
ATOM 727 C C . ILE A 1 91 ? 6.202 1.408 -5.736 1.00 97.31 91 ILE A C 1
ATOM 729 O O . ILE A 1 91 ? 5.741 1.162 -4.619 1.00 97.31 91 ILE A O 1
ATOM 733 N N . ASP A 1 92 ? 6.421 2.648 -6.172 1.00 97.44 92 ASP A N 1
ATOM 734 C CA . ASP A 1 92 ? 6.119 3.837 -5.373 1.00 97.44 92 ASP A CA 1
ATOM 735 C C . ASP A 1 92 ? 4.614 3.910 -5.060 1.00 97.44 92 ASP A C 1
ATOM 737 O O . ASP A 1 92 ? 4.223 4.064 -3.902 1.00 97.44 92 ASP A O 1
ATOM 741 N N . ALA A 1 93 ? 3.752 3.668 -6.054 1.00 97.19 93 ALA A N 1
ATOM 742 C CA . ALA A 1 93 ? 2.301 3.633 -5.862 1.00 97.19 93 ALA A CA 1
ATOM 743 C C . ALA A 1 93 ? 1.851 2.519 -4.897 1.00 97.19 93 ALA A C 1
ATOM 745 O O . ALA A 1 93 ? 0.938 2.711 -4.085 1.00 97.19 93 ALA A O 1
ATOM 746 N N . VAL A 1 94 ? 2.489 1.345 -4.954 1.00 96.81 94 VAL A N 1
ATOM 747 C CA . VAL A 1 94 ? 2.240 0.255 -3.999 1.00 96.81 94 VAL A CA 1
ATOM 748 C C . VAL A 1 94 ? 2.692 0.654 -2.596 1.00 96.81 94 VAL A C 1
ATOM 750 O O . VAL A 1 94 ? 1.964 0.387 -1.638 1.00 96.81 94 VAL A O 1
ATOM 753 N N . SER A 1 95 ? 3.842 1.316 -2.457 1.00 96.94 95 SER A N 1
ATOM 754 C CA . SER A 1 95 ? 4.324 1.817 -1.167 1.00 96.94 95 SER A CA 1
ATOM 755 C C . SER A 1 95 ? 3.325 2.795 -0.546 1.00 96.94 95 SER A C 1
ATOM 757 O O . SER A 1 95 ? 2.901 2.599 0.594 1.00 96.94 95 SER A O 1
ATOM 759 N N . ASP A 1 96 ? 2.857 3.773 -1.323 1.00 97.38 96 ASP A N 1
ATOM 760 C CA . ASP A 1 96 ? 1.859 4.753 -0.884 1.00 97.38 96 ASP A CA 1
ATOM 761 C C . ASP A 1 96 ? 0.540 4.085 -0.462 1.00 97.38 96 ASP A C 1
ATOM 763 O O . ASP A 1 96 ? -0.097 4.472 0.528 1.00 97.38 96 ASP A O 1
ATOM 767 N N . SER A 1 97 ? 0.122 3.043 -1.189 1.00 96.69 97 SER A N 1
ATOM 768 C CA . SER A 1 97 ? -1.067 2.258 -0.852 1.00 96.69 97 SER A CA 1
ATOM 769 C C . SER A 1 97 ? -0.899 1.499 0.466 1.00 96.69 97 SER A C 1
ATOM 771 O O . SER A 1 97 ? -1.800 1.515 1.310 1.00 96.69 97 SER A O 1
ATOM 773 N N . VAL A 1 98 ? 0.259 0.870 0.682 1.00 97.12 98 VAL A N 1
ATOM 774 C CA . VAL A 1 98 ? 0.575 0.152 1.924 1.00 97.12 98 VAL A CA 1
ATOM 775 C C . VAL A 1 98 ? 0.602 1.107 3.114 1.00 97.12 98 VAL A C 1
ATOM 777 O O . VAL A 1 98 ? -0.002 0.801 4.145 1.00 97.12 98 VAL A O 1
ATOM 780 N N . ASP A 1 99 ? 1.222 2.277 2.972 1.00 97.38 99 ASP A N 1
ATOM 781 C CA . ASP A 1 99 ? 1.246 3.289 4.029 1.00 97.38 99 ASP A CA 1
ATOM 782 C C . ASP A 1 99 ? -0.157 3.827 4.332 1.00 97.38 99 ASP A C 1
ATOM 784 O O . ASP A 1 99 ? -0.544 3.963 5.498 1.00 97.38 99 ASP A O 1
ATOM 788 N N . SER A 1 100 ? -0.974 4.048 3.300 1.00 97.06 100 SER A N 1
ATOM 789 C CA . SER A 1 100 ? -2.376 4.447 3.461 1.00 97.06 100 SER A CA 1
ATOM 790 C C . SER A 1 100 ? -3.193 3.388 4.208 1.00 97.06 100 SER A C 1
ATOM 792 O O . SER A 1 100 ? -3.917 3.714 5.152 1.00 97.06 100 SER A O 1
ATOM 794 N N . MET A 1 101 ? -3.050 2.109 3.840 1.00 96.44 101 MET A N 1
ATOM 795 C CA . MET A 1 101 ? -3.719 0.998 4.525 1.00 96.44 101 MET A CA 1
ATOM 796 C C . MET A 1 101 ? -3.261 0.862 5.975 1.00 96.44 101 MET A C 1
ATOM 798 O O . MET A 1 101 ? -4.087 0.652 6.862 1.00 96.44 101 MET A O 1
ATOM 802 N N . LYS A 1 102 ? -1.962 1.021 6.237 1.00 97.06 102 LYS A N 1
ATOM 803 C CA . LYS A 1 102 ? -1.403 0.984 7.589 1.00 97.06 102 LYS A CA 1
ATOM 804 C C . LYS A 1 102 ? -1.987 2.091 8.463 1.00 97.06 102 LYS A C 1
ATOM 806 O O . LYS A 1 102 ? -2.413 1.819 9.583 1.00 97.06 102 LYS A O 1
ATOM 811 N N . ASN A 1 103 ? -2.070 3.313 7.939 1.00 96.94 103 ASN A N 1
ATOM 812 C CA . ASN A 1 103 ? -2.664 4.442 8.653 1.00 96.94 103 ASN A CA 1
ATOM 813 C C . ASN A 1 103 ? -4.153 4.212 8.949 1.00 96.94 103 ASN A C 1
ATOM 815 O O . ASN A 1 103 ? -4.606 4.460 10.070 1.00 96.94 103 ASN A O 1
ATOM 819 N N . LEU A 1 104 ? -4.908 3.693 7.975 1.00 96.88 104 LEU A N 1
ATOM 820 C CA . LEU A 1 104 ? -6.320 3.355 8.163 1.00 96.88 104 LEU A CA 1
ATOM 821 C C . LEU A 1 104 ? -6.506 2.257 9.218 1.00 96.88 104 LEU A C 1
ATOM 823 O O . LEU A 1 104 ? -7.392 2.366 10.068 1.00 96.88 104 LEU A O 1
ATOM 827 N N . LEU A 1 105 ? -5.660 1.224 9.190 1.00 97.38 105 LEU A N 1
ATOM 828 C CA . LEU A 1 105 ? -5.695 0.134 10.159 1.00 97.38 105 LEU A CA 1
ATOM 829 C C . LEU A 1 105 ? -5.418 0.653 11.571 1.00 97.38 105 LEU A C 1
ATOM 831 O O . LEU A 1 105 ? -6.226 0.418 12.463 1.00 97.38 105 LEU A O 1
ATOM 835 N N . SER A 1 106 ? -4.352 1.434 11.766 1.00 97.12 106 SER A N 1
ATOM 836 C CA . SER A 1 106 ? -4.041 2.029 13.072 1.00 97.12 106 SER A CA 1
ATOM 837 C C . SER A 1 106 ? -5.150 2.960 13.577 1.00 97.12 106 SER A C 1
ATOM 839 O O . SER A 1 106 ? -5.450 2.974 14.770 1.00 97.12 106 SER A O 1
ATOM 841 N N . SER A 1 107 ? -5.802 3.715 12.686 1.00 96.88 107 SER A N 1
ATOM 842 C CA . SER A 1 107 ? -6.962 4.537 13.051 1.00 96.88 107 SER A CA 1
ATOM 843 C C . SER A 1 107 ? -8.161 3.681 13.474 1.00 96.88 107 SER A C 1
ATOM 845 O O . SER A 1 107 ? -8.794 3.971 14.491 1.00 96.88 107 SER A O 1
ATOM 847 N N . THR A 1 108 ? -8.436 2.599 12.746 1.00 96.19 108 THR A N 1
ATOM 848 C CA . THR A 1 108 ? -9.530 1.666 13.053 1.00 96.19 108 THR A CA 1
ATOM 849 C C . THR A 1 108 ? -9.280 0.937 14.372 1.00 96.19 108 THR A C 1
ATOM 851 O O . THR A 1 108 ? -10.191 0.820 15.185 1.00 96.19 108 THR A O 1
ATOM 854 N N . GLU A 1 109 ? -8.046 0.505 14.638 1.00 96.81 109 GLU A N 1
ATOM 855 C CA . GLU A 1 109 ? -7.657 -0.102 15.916 1.00 96.81 109 GLU A CA 1
ATOM 856 C C . GLU A 1 109 ? -7.873 0.862 17.090 1.00 96.81 109 GLU A C 1
ATOM 858 O O . GLU A 1 109 ? -8.395 0.467 18.136 1.00 96.81 109 GLU A O 1
ATOM 863 N N . ALA A 1 110 ? -7.521 2.142 16.915 1.00 96.19 110 ALA A N 1
ATOM 864 C CA . ALA A 1 110 ? -7.756 3.168 17.927 1.00 96.19 110 ALA A CA 1
ATOM 865 C C . ALA A 1 110 ? -9.259 3.367 18.195 1.00 96.19 110 ALA A C 1
ATOM 867 O O . ALA A 1 110 ? -9.678 3.355 19.354 1.00 96.19 110 ALA A O 1
ATOM 868 N N . GLN A 1 111 ? -10.073 3.470 17.139 1.00 96.44 111 GLN A N 1
ATOM 869 C CA . GLN A 1 111 ? -11.532 3.581 17.250 1.00 96.44 111 GLN A CA 1
ATOM 870 C C . GLN A 1 111 ? -12.158 2.339 17.896 1.00 96.44 111 GLN A C 1
ATOM 872 O O . GLN A 1 111 ? -13.022 2.455 18.763 1.00 96.44 111 GLN A O 1
ATOM 877 N N . GLN A 1 112 ? -11.703 1.141 17.525 1.00 96.62 112 GLN A N 1
ATOM 878 C CA . GLN A 1 112 ? -12.166 -0.110 18.120 1.00 96.62 112 GLN A CA 1
ATOM 879 C C . GLN A 1 112 ? -11.869 -0.142 19.619 1.00 96.62 112 GLN A C 1
ATOM 881 O O . GLN A 1 112 ? -12.730 -0.526 20.410 1.00 96.62 112 GLN A O 1
ATOM 886 N N . LYS A 1 113 ? -10.665 0.271 20.028 1.00 96.94 113 LYS A N 1
ATOM 887 C CA . LYS A 1 113 ? -10.293 0.331 21.444 1.00 96.94 113 LYS A CA 1
ATOM 888 C C . LYS A 1 113 ? -11.192 1.294 22.221 1.00 96.94 113 LYS A C 1
ATOM 890 O O . LYS A 1 113 ? -11.619 0.955 23.323 1.00 96.94 113 LYS A O 1
ATOM 895 N N . GLU A 1 114 ? -11.501 2.452 21.645 1.00 97.06 114 GLU A N 1
ATOM 896 C CA . GLU A 1 114 ? -12.426 3.416 22.244 1.00 97.06 114 GLU A CA 1
ATOM 897 C C . GLU A 1 114 ? -13.842 2.834 22.378 1.00 97.06 114 GLU A C 1
ATOM 899 O O . GLU A 1 114 ? -14.422 2.874 23.462 1.00 97.06 114 GLU A O 1
ATOM 904 N N . LEU A 1 115 ? -14.372 2.214 21.319 1.00 97.75 115 LEU A N 1
ATOM 905 C CA . LEU A 1 115 ? -15.687 1.567 21.342 1.00 97.75 115 LEU A CA 1
ATOM 906 C C . LEU A 1 115 ? -15.764 0.443 22.380 1.00 97.75 115 LEU A C 1
ATOM 908 O O . LEU A 1 115 ? -16.756 0.344 23.098 1.00 97.75 115 LEU A O 1
ATOM 912 N N . ILE A 1 116 ? -14.717 -0.378 22.505 1.00 97.75 116 ILE A N 1
ATOM 913 C CA . ILE A 1 116 ? -14.639 -1.423 23.537 1.00 97.75 116 ILE A CA 1
ATOM 914 C C . ILE A 1 116 ? -14.658 -0.797 24.933 1.00 97.75 116 ILE A C 1
ATOM 916 O O . ILE A 1 116 ? -15.359 -1.290 25.816 1.00 97.75 116 ILE A O 1
ATOM 920 N N . GLN A 1 117 ? -13.918 0.293 25.148 1.00 97.50 117 GLN A N 1
ATOM 921 C CA . GLN A 1 117 ? -13.922 0.993 26.429 1.00 97.50 117 GLN A CA 1
ATOM 922 C C . GLN A 1 117 ? -15.318 1.537 26.758 1.00 97.50 117 GLN A C 1
ATOM 924 O O . GLN A 1 117 ? -15.811 1.301 27.860 1.00 97.50 117 GLN A O 1
ATOM 929 N N . GLN A 1 118 ? -15.981 2.192 25.801 1.00 97.25 118 GLN A N 1
ATOM 930 C CA . GLN A 1 118 ? -17.347 2.691 25.973 1.00 97.25 118 GLN A CA 1
ATOM 931 C C . GLN A 1 118 ? -18.333 1.548 26.266 1.00 97.25 118 GLN A C 1
ATOM 933 O O . GLN A 1 118 ? -19.115 1.635 27.215 1.00 97.25 118 GLN A O 1
ATOM 938 N N . ALA A 1 119 ? -18.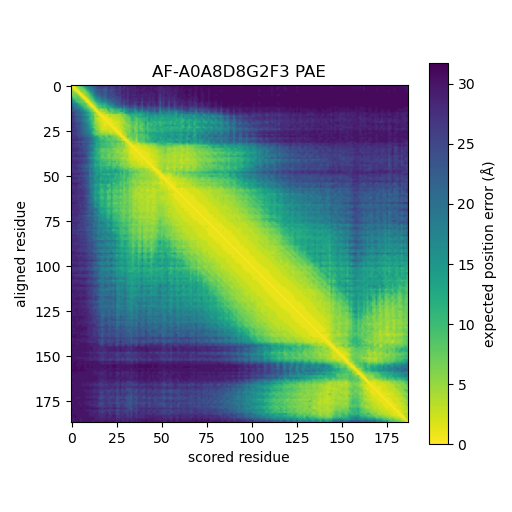254 0.439 25.526 1.00 97.31 119 ALA A N 1
ATOM 939 C CA . ALA A 1 119 ? -19.096 -0.735 25.748 1.00 97.31 119 ALA A CA 1
ATOM 940 C C . ALA A 1 119 ? -18.898 -1.336 27.149 1.00 97.31 119 ALA A C 1
ATOM 942 O O . ALA A 1 119 ? -19.878 -1.648 27.823 1.00 97.31 119 ALA A O 1
ATOM 943 N N . ASN A 1 120 ? -17.651 -1.432 27.624 1.00 97.44 120 ASN A N 1
ATOM 944 C CA . ASN A 1 120 ? -17.352 -1.910 28.975 1.00 97.44 120 ASN A CA 1
ATOM 945 C C . ASN A 1 120 ? -17.933 -0.981 30.048 1.00 97.44 120 ASN A C 1
ATOM 947 O O . ASN A 1 120 ? -18.575 -1.462 30.978 1.00 97.44 120 ASN A O 1
ATOM 951 N N . THR A 1 121 ? -17.779 0.340 29.900 1.00 97.25 121 THR A N 1
ATOM 952 C CA . THR A 1 121 ? -18.365 1.296 30.856 1.00 97.25 121 THR A CA 1
ATOM 953 C C . THR A 1 121 ? -19.889 1.196 30.901 1.00 97.25 121 THR A C 1
ATOM 955 O O . THR A 1 121 ? -20.478 1.148 31.979 1.00 97.25 121 THR A O 1
ATOM 958 N N . LEU A 1 122 ? -20.533 1.063 29.737 1.00 97.75 122 LEU A N 1
ATOM 959 C CA . LEU A 1 122 ? -21.980 0.911 29.654 1.00 97.75 122 LEU A CA 1
ATOM 960 C C . LEU A 1 122 ? -22.442 -0.407 30.289 1.00 97.75 122 LEU A C 1
ATOM 962 O O . LEU A 1 122 ? -23.474 -0.439 30.957 1.00 97.75 122 LEU A O 1
ATOM 966 N N . GLN A 1 123 ? -21.670 -1.484 30.122 1.00 97.69 123 GLN A N 1
ATOM 967 C CA . GLN A 1 123 ? -21.947 -2.773 30.750 1.00 97.69 123 GLN A CA 1
ATOM 968 C C . GLN A 1 123 ? -21.841 -2.699 32.278 1.00 97.69 123 GLN A C 1
ATOM 970 O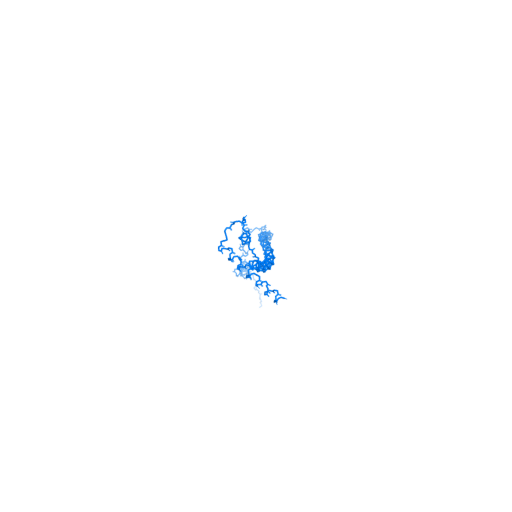 O . GLN A 1 123 ? -22.690 -3.248 32.982 1.00 97.69 123 GLN A O 1
ATOM 975 N N . GLU A 1 124 ? -20.826 -2.014 32.807 1.00 97.50 124 GLU A N 1
ATOM 976 C CA . GLU A 1 124 ? -20.680 -1.798 34.248 1.00 97.50 124 GLU A CA 1
ATOM 977 C C . GLU A 1 124 ? -21.855 -1.005 34.825 1.00 97.50 124 GLU A C 1
ATOM 979 O O . GLU A 1 124 ? -22.414 -1.387 35.857 1.00 97.50 124 GLU A O 1
ATOM 984 N N . ASP A 1 125 ? -22.269 0.067 34.153 1.00 97.19 125 ASP A N 1
ATOM 985 C CA . ASP A 1 125 ? -23.399 0.879 34.596 1.00 97.19 125 ASP A CA 1
ATOM 986 C C . ASP A 1 125 ? -24.727 0.129 34.478 1.00 97.19 125 ASP A C 1
ATOM 988 O O . ASP A 1 125 ? -25.560 0.202 35.384 1.00 97.19 125 ASP A O 1
ATOM 992 N N . ASN A 1 126 ? -24.903 -0.681 33.432 1.00 97.31 126 ASN A N 1
ATOM 993 C CA . ASN A 1 126 ? -26.056 -1.565 33.308 1.00 97.31 126 ASN A CA 1
ATOM 994 C C . ASN A 1 126 ? -26.125 -2.561 34.475 1.00 97.31 126 ASN A C 1
ATOM 996 O O . ASN A 1 126 ? -27.174 -2.707 35.099 1.00 97.31 126 ASN A O 1
ATOM 1000 N N . ASN A 1 127 ? -24.996 -3.172 34.847 1.00 97.00 127 ASN A N 1
ATOM 1001 C CA . ASN A 1 127 ? -24.931 -4.085 35.988 1.00 97.00 127 ASN A CA 1
ATOM 1002 C C . ASN A 1 127 ? -25.305 -3.385 37.308 1.00 97.00 127 ASN A C 1
ATOM 1004 O O . ASN A 1 127 ? -26.030 -3.960 38.124 1.00 97.00 127 ASN A O 1
ATOM 1008 N N . LYS A 1 128 ? -24.857 -2.137 37.519 1.00 96.75 128 LYS A N 1
ATOM 1009 C CA . LYS A 1 128 ? -25.253 -1.334 38.691 1.00 96.75 128 LYS A CA 1
ATOM 1010 C C . LYS A 1 128 ? -26.754 -1.055 38.694 1.00 96.75 128 LYS A C 1
ATOM 1012 O O . LYS A 1 128 ? -27.395 -1.225 39.730 1.00 96.75 128 LYS A O 1
ATOM 1017 N N . LEU A 1 129 ? -27.320 -0.668 37.550 1.00 97.19 129 LEU A N 1
ATOM 1018 C CA . LEU A 1 129 ? -28.753 -0.406 37.411 1.00 97.19 129 LEU A CA 1
ATOM 1019 C C . LEU A 1 129 ? -29.587 -1.667 37.651 1.00 97.19 129 LEU A C 1
ATOM 1021 O O . LEU A 1 129 ? -30.574 -1.608 38.378 1.00 97.19 129 LEU A O 1
ATOM 1025 N N . LEU A 1 130 ? -29.171 -2.818 37.120 1.00 96.88 130 LEU A N 1
ATOM 1026 C CA . LEU A 1 130 ? -29.834 -4.100 37.368 1.00 96.88 130 LEU A CA 1
ATOM 1027 C C . LEU A 1 130 ? -29.784 -4.488 38.847 1.00 96.88 130 LEU A C 1
ATOM 1029 O O . LEU A 1 130 ? -30.775 -4.973 39.397 1.00 96.88 130 LEU A O 1
ATOM 1033 N N . LEU A 1 131 ? -28.655 -4.248 39.520 1.00 96.25 131 LEU A N 1
ATOM 1034 C CA . LEU A 1 131 ? -28.545 -4.475 40.958 1.00 96.25 131 LEU A CA 1
ATOM 1035 C C . LEU A 1 131 ? -29.499 -3.560 41.737 1.00 96.25 131 LEU A C 1
ATOM 1037 O O . LEU A 1 131 ? -30.239 -4.042 42.593 1.00 96.25 131 LEU A O 1
ATOM 1041 N N . GLN A 1 132 ? -29.526 -2.264 41.417 1.00 96.00 132 GLN A N 1
ATOM 1042 C CA . GLN A 1 132 ? -30.444 -1.302 42.034 1.00 96.00 132 GLN A CA 1
ATOM 1043 C C . GLN A 1 132 ? -31.908 -1.676 41.788 1.00 96.00 132 GLN A C 1
ATOM 1045 O O . GLN A 1 132 ? -32.701 -1.675 42.727 1.00 96.00 132 GLN A O 1
ATOM 1050 N N . GLN A 1 133 ? -32.261 -2.073 40.564 1.00 96.12 133 GLN A N 1
ATOM 1051 C CA . GLN A 1 133 ? -33.596 -2.558 40.221 1.00 96.12 133 GLN A CA 1
ATOM 1052 C C . GLN A 1 133 ? -33.959 -3.796 41.046 1.00 96.12 133 GLN A C 1
ATOM 1054 O O . GLN A 1 133 ? -35.066 -3.874 41.579 1.00 96.12 133 GLN A O 1
ATOM 1059 N N . ARG A 1 134 ? -33.042 -4.762 41.181 1.00 95.62 134 ARG A N 1
ATOM 1060 C CA . ARG A 1 134 ? -33.270 -5.978 41.972 1.00 95.62 134 ARG A CA 1
ATOM 1061 C C . ARG A 1 134 ? -33.494 -5.654 43.445 1.00 95.62 134 ARG A C 1
ATOM 1063 O O . ARG A 1 134 ? -34.409 -6.213 44.046 1.00 95.62 134 ARG A O 1
ATOM 1070 N N . ILE A 1 135 ? -32.699 -4.744 44.008 1.00 94.44 135 ILE A N 1
ATOM 1071 C CA . ILE A 1 135 ? -32.862 -4.274 45.390 1.00 94.44 135 ILE A CA 1
ATOM 1072 C C . ILE A 1 135 ? -34.211 -3.571 45.551 1.00 94.44 135 ILE A C 1
ATOM 1074 O O . ILE A 1 135 ? -34.961 -3.927 46.451 1.00 94.44 135 ILE A O 1
ATOM 1078 N N . ALA A 1 136 ? -34.553 -2.631 44.666 1.00 94.00 136 ALA A N 1
ATOM 1079 C CA . ALA A 1 136 ? -35.821 -1.909 44.714 1.00 94.00 136 ALA A CA 1
ATOM 1080 C C . ALA A 1 136 ? -37.021 -2.857 44.584 1.00 94.00 136 ALA A C 1
ATOM 1082 O O . ALA A 1 136 ? -37.968 -2.761 45.354 1.00 94.00 136 ALA A O 1
ATOM 1083 N N . THR A 1 137 ? -36.961 -3.826 43.669 1.00 92.12 137 THR A N 1
ATOM 1084 C CA . THR A 1 137 ? -38.022 -4.829 43.485 1.00 92.12 137 THR A CA 1
ATOM 1085 C C . THR A 1 137 ? -38.169 -5.709 44.726 1.00 92.12 137 THR A C 1
ATOM 1087 O O . THR A 1 137 ? -39.284 -5.930 45.190 1.00 92.12 137 THR A O 1
ATOM 1090 N N . GLY A 1 138 ? -37.052 -6.166 45.304 1.00 89.75 138 GLY A N 1
ATOM 1091 C CA . GLY A 1 138 ? -37.057 -6.921 46.558 1.00 89.75 138 GLY A CA 1
ATOM 1092 C C . GLY A 1 138 ? -37.621 -6.105 47.722 1.00 89.75 138 GLY A C 1
ATOM 1093 O O . GLY A 1 138 ? -38.455 -6.603 48.475 1.00 89.75 138 GLY A O 1
ATOM 1094 N N . PHE A 1 139 ? -37.232 -4.834 47.825 1.00 89.00 139 PHE A N 1
ATOM 1095 C CA . PHE A 1 139 ? -37.740 -3.908 48.832 1.00 89.00 139 PHE A CA 1
ATOM 1096 C C . PHE A 1 139 ? -39.253 -3.704 48.696 1.00 89.00 139 PHE A C 1
ATOM 1098 O O . PHE A 1 139 ? -39.976 -3.904 49.666 1.00 89.00 139 PHE A O 1
ATOM 1105 N N . LEU A 1 140 ? -39.751 -3.396 47.494 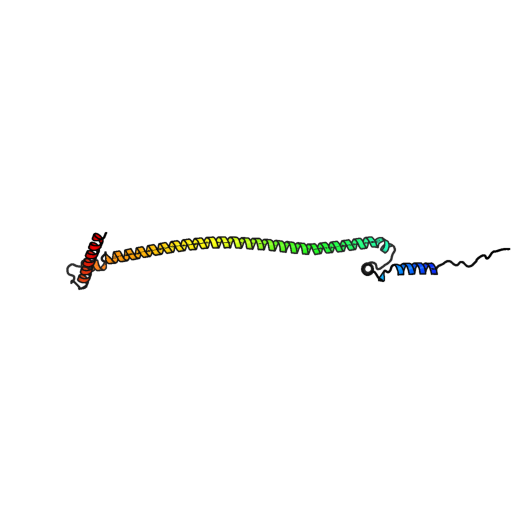1.00 87.56 140 LEU A N 1
ATOM 1106 C CA . LEU A 1 140 ? -41.188 -3.250 47.249 1.00 87.56 140 LEU A CA 1
ATOM 1107 C C . LEU A 1 140 ? -41.938 -4.547 47.571 1.00 87.56 140 LEU A C 1
ATOM 1109 O O . LEU A 1 140 ? -42.937 -4.497 48.271 1.00 87.56 140 LEU A O 1
ATOM 1113 N N . SER A 1 141 ? -41.425 -5.711 47.162 1.00 85.00 141 SER A N 1
ATOM 1114 C CA . SER A 1 141 ? -42.078 -6.996 47.458 1.00 85.00 141 SER A CA 1
ATOM 1115 C C . SER A 1 141 ? -42.171 -7.318 48.952 1.00 85.00 141 SER A C 1
ATOM 1117 O O . SER A 1 141 ? -43.069 -8.044 49.359 1.00 85.00 141 SER A O 1
ATOM 1119 N N . ARG A 1 142 ? -41.237 -6.803 49.762 1.00 83.75 142 ARG A N 1
ATOM 1120 C CA . ARG A 1 142 ? -41.155 -7.105 51.194 1.00 83.75 142 ARG A CA 1
ATOM 1121 C C . ARG A 1 142 ? -41.809 -6.050 52.080 1.00 83.75 142 ARG A C 1
ATOM 1123 O O . ARG A 1 142 ? -42.157 -6.368 53.205 1.00 83.75 142 ARG A O 1
ATOM 1130 N N . PHE A 1 143 ? -41.958 -4.815 51.603 1.00 82.56 143 PHE A N 1
ATOM 1131 C CA . PHE A 1 143 ? -42.499 -3.701 52.390 1.00 82.56 143 PHE A CA 1
ATOM 1132 C C . PHE A 1 143 ? -43.801 -3.120 51.835 1.00 82.56 143 PHE A C 1
ATOM 1134 O O . PHE A 1 143 ? -44.398 -2.247 52.465 1.00 82.56 143 PHE A O 1
ATOM 1141 N N . GLN A 1 144 ? -44.261 -3.588 50.676 1.00 82.06 144 GLN A N 1
ATOM 1142 C CA . GLN A 1 144 ? -45.508 -3.157 50.065 1.00 82.06 144 GLN A CA 1
ATOM 1143 C C . GLN A 1 144 ? -46.386 -4.368 49.761 1.00 82.06 144 GLN A C 1
ATOM 1145 O O . GLN A 1 144 ? -45.916 -5.377 49.242 1.00 82.06 144 GLN A O 1
ATOM 1150 N N . LEU A 1 145 ? -47.685 -4.242 50.038 1.00 79.75 145 LEU A N 1
ATOM 1151 C CA . LEU A 1 145 ? -48.660 -5.212 49.559 1.00 79.75 145 LEU A CA 1
ATOM 1152 C C . LEU A 1 145 ? -48.822 -5.085 48.047 1.00 79.75 145 LEU A C 1
ATOM 1154 O O . LEU A 1 145 ? -48.988 -3.985 47.509 1.00 79.75 145 LEU A O 1
ATOM 1158 N N . SER A 1 146 ? -48.828 -6.223 47.365 1.00 79.62 146 SER A N 1
ATOM 1159 C CA . SER A 1 146 ? -49.213 -6.289 45.964 1.00 79.62 146 SER A CA 1
ATOM 1160 C C . SER A 1 146 ? -50.670 -5.851 45.783 1.00 79.62 146 SER A C 1
ATOM 1162 O O . SER A 1 146 ? -51.504 -5.941 46.687 1.00 79.62 146 SER A O 1
ATOM 1164 N N . VAL A 1 147 ? -51.001 -5.393 44.574 1.00 78.06 147 VAL A N 1
ATOM 1165 C CA . VAL A 1 147 ? -52.361 -4.944 44.229 1.00 78.06 147 VAL A CA 1
ATOM 1166 C C . VAL A 1 147 ? -53.396 -6.045 44.491 1.00 78.06 147 VAL A C 1
ATOM 1168 O O . VAL A 1 147 ? -54.500 -5.763 44.947 1.00 78.06 147 VAL A O 1
ATOM 1171 N N . THR A 1 148 ? -53.020 -7.305 44.269 1.00 77.69 148 THR A N 1
ATOM 1172 C CA . THR A 1 148 ? -53.852 -8.481 44.542 1.00 77.69 148 THR A CA 1
ATOM 1173 C C . THR A 1 148 ? -54.108 -8.684 46.029 1.00 77.69 148 THR A C 1
ATOM 1175 O O . THR A 1 148 ? -55.248 -8.904 46.416 1.00 77.69 148 THR A O 1
ATOM 1178 N N . GLU A 1 149 ? -53.087 -8.551 46.876 1.00 77.25 149 GLU A N 1
ATOM 1179 C CA . GLU A 1 149 ? -53.243 -8.699 48.327 1.00 77.25 149 GLU A CA 1
ATOM 1180 C C . GLU A 1 149 ? -54.085 -7.565 48.921 1.00 77.25 149 GLU A C 1
ATOM 1182 O O . GLU A 1 149 ? -54.933 -7.794 49.782 1.00 77.25 149 GLU A O 1
ATOM 1187 N N . HIS A 1 150 ? -53.915 -6.345 48.404 1.00 78.00 150 HIS A N 1
ATOM 1188 C CA . HIS A 1 150 ? -54.759 -5.212 48.770 1.00 78.00 150 HIS A CA 1
ATOM 1189 C C . HIS A 1 150 ? -56.231 -5.485 48.408 1.00 78.00 150 HIS A C 1
ATOM 1191 O O . HIS A 1 150 ? -57.124 -5.252 49.218 1.00 78.00 150 HIS A O 1
ATOM 1197 N N . GLN A 1 151 ? -56.501 -6.055 47.230 1.00 76.38 151 GLN A N 1
ATOM 1198 C CA . GLN A 1 151 ? -57.857 -6.425 46.815 1.00 76.38 151 GLN A CA 1
ATOM 1199 C C . GLN A 1 151 ? -58.477 -7.501 47.728 1.00 76.38 151 GLN A C 1
ATOM 1201 O O . GLN A 1 151 ? -59.657 -7.403 48.066 1.00 76.38 151 GLN A O 1
ATOM 1206 N N . THR A 1 152 ? -57.686 -8.483 48.175 1.00 79.50 152 THR A N 1
ATOM 1207 C CA . THR A 1 152 ? -58.127 -9.547 49.097 1.00 79.50 152 THR A CA 1
ATOM 1208 C C . THR A 1 152 ? -58.491 -9.013 50.486 1.00 79.50 152 THR A C 1
ATOM 1210 O O . THR A 1 152 ? -59.408 -9.534 51.116 1.00 79.50 152 THR A O 1
ATOM 1213 N N . LEU A 1 153 ? -57.817 -7.960 50.969 1.00 73.38 153 LEU A N 1
ATOM 1214 C CA . LEU A 1 153 ? -58.116 -7.347 52.272 1.00 73.38 153 LEU A CA 1
ATOM 1215 C C . LEU A 1 153 ? -59.392 -6.500 52.274 1.00 73.38 153 LEU A C 1
ATOM 1217 O O . LEU A 1 153 ? -60.101 -6.473 53.278 1.00 73.38 153 LEU A O 1
ATOM 1221 N N . TYR A 1 154 ? -59.667 -5.780 51.183 1.00 70.12 154 TYR A N 1
ATOM 1222 C CA . TYR A 1 154 ? -60.825 -4.883 51.104 1.00 70.12 154 TYR A CA 1
ATOM 1223 C C . TYR A 1 154 ? -62.092 -5.567 50.566 1.00 70.12 154 TYR A C 1
ATOM 1225 O O . TYR A 1 154 ? -63.189 -5.072 50.832 1.00 70.12 154 TYR A O 1
ATOM 1233 N N . GLY A 1 155 ? -61.953 -6.700 49.864 1.00 65.56 155 GLY A N 1
ATOM 1234 C CA . GLY A 1 155 ? -63.054 -7.385 49.182 1.00 65.56 155 GLY A CA 1
ATOM 1235 C C . GLY A 1 155 ? -63.625 -6.557 48.024 1.00 65.56 155 GLY A C 1
ATOM 1236 O O . GLY A 1 155 ? -63.454 -5.338 47.954 1.00 65.56 155 GLY A O 1
ATOM 1237 N N . ALA A 1 156 ? -64.314 -7.191 47.072 1.00 62.78 156 ALA A N 1
ATOM 1238 C CA . ALA A 1 156 ? -65.032 -6.439 46.035 1.00 62.78 156 ALA A CA 1
ATOM 1239 C C . ALA A 1 156 ? -66.358 -5.863 46.573 1.00 62.78 156 ALA A C 1
ATOM 1241 O O . ALA A 1 156 ? -66.857 -4.854 46.070 1.00 62.78 156 ALA A O 1
ATOM 1242 N N . THR A 1 157 ? -66.923 -6.492 47.611 1.00 58.88 157 THR A N 1
ATOM 1243 C CA . THR A 1 157 ? -68.167 -6.097 48.290 1.00 58.88 157 THR A CA 1
ATOM 1244 C C . THR A 1 157 ? -68.111 -6.438 49.787 1.00 58.88 157 THR A C 1
ATOM 1246 O O . THR A 1 157 ? -67.323 -7.273 50.215 1.00 58.88 157 THR A O 1
ATOM 1249 N N . ARG A 1 158 ? -68.952 -5.790 50.607 1.00 58.91 158 ARG A N 1
ATOM 1250 C CA . ARG A 1 158 ? -68.921 -5.869 52.085 1.00 58.91 158 ARG A CA 1
ATOM 1251 C C . ARG A 1 158 ? -69.331 -7.225 52.697 1.00 58.91 158 ARG A C 1
ATOM 1253 O O . ARG A 1 158 ? -69.101 -7.407 53.886 1.00 58.91 158 ARG A O 1
ATOM 1260 N N . ASP A 1 159 ? -69.918 -8.127 51.907 1.00 59.62 159 ASP A N 1
ATOM 1261 C CA . ASP A 1 159 ? -70.489 -9.420 52.339 1.00 59.62 159 ASP A CA 1
ATOM 1262 C C . ASP A 1 159 ? -69.730 -10.638 51.768 1.00 59.62 159 ASP A C 1
ATOM 1264 O O . ASP A 1 159 ? -70.240 -11.760 51.747 1.00 59.62 159 ASP A O 1
ATOM 1268 N N . GLU A 1 160 ? -68.511 -10.436 51.266 1.00 64.81 160 GLU A N 1
ATOM 1269 C CA . GLU A 1 160 ? -67.709 -11.514 50.688 1.00 64.81 160 GLU A CA 1
ATOM 1270 C C . GLU A 1 160 ? -67.143 -12.433 51.795 1.00 64.81 160 GLU A C 1
ATOM 1272 O O . GLU A 1 160 ? -66.627 -11.938 52.803 1.00 64.81 160 GLU A O 1
ATOM 1277 N N . PRO A 1 161 ? -67.261 -13.772 51.669 1.00 65.44 161 PRO A N 1
ATOM 1278 C CA . PRO A 1 161 ? -66.842 -14.685 52.723 1.00 65.44 161 PRO A CA 1
ATOM 1279 C C . PRO A 1 161 ? -65.328 -14.614 52.936 1.00 65.44 161 PRO A C 1
ATOM 1281 O O . PRO A 1 161 ? -64.548 -14.728 51.991 1.00 65.44 161 PRO A O 1
ATOM 1284 N N . ILE A 1 162 ? -64.918 -14.470 54.198 1.00 67.94 162 ILE A N 1
ATOM 1285 C CA . ILE A 1 162 ? -63.507 -14.444 54.597 1.00 67.94 162 ILE A CA 1
ATOM 1286 C C . ILE A 1 162 ? -62.887 -15.803 54.252 1.00 67.94 162 ILE A C 1
ATOM 1288 O O . ILE A 1 162 ? -63.184 -16.821 54.880 1.00 67.94 162 ILE A O 1
ATOM 1292 N N . THR A 1 163 ? -62.043 -15.824 53.225 1.00 75.19 163 THR A N 1
ATOM 1293 C CA . THR A 1 163 ? -61.308 -17.015 52.787 1.00 75.19 163 THR A CA 1
ATOM 1294 C C . THR A 1 163 ? -59.988 -17.148 53.550 1.00 75.19 163 THR A C 1
ATOM 1296 O O . THR A 1 163 ? -59.493 -16.183 54.127 1.00 75.19 163 THR A O 1
ATOM 1299 N N . GLY A 1 164 ? -59.382 -18.341 53.556 1.00 75.38 164 GLY A N 1
ATOM 1300 C CA . GLY A 1 164 ? -58.071 -18.559 54.192 1.00 75.38 164 GLY A CA 1
ATOM 1301 C C . GLY A 1 164 ? -56.963 -17.641 53.651 1.00 75.38 164 GLY A C 1
ATOM 1302 O O . GLY A 1 164 ? -56.059 -17.266 54.391 1.00 75.38 164 GLY A O 1
ATOM 1303 N N . GLU A 1 165 ? -57.093 -17.197 52.397 1.00 76.62 165 GLU A N 1
ATOM 1304 C CA . GLU A 1 165 ? -56.215 -16.206 51.764 1.00 76.62 165 GLU A CA 1
ATOM 1305 C C . GLU A 1 165 ? -56.213 -14.856 52.497 1.00 76.62 165 GLU A C 1
ATOM 1307 O O . GLU A 1 165 ? -55.168 -14.223 52.604 1.00 76.62 165 GLU A O 1
ATOM 1312 N N . PHE A 1 166 ? -57.338 -14.431 53.082 1.00 79.69 166 PHE A N 1
ATOM 1313 C CA . PHE A 1 166 ? -57.395 -13.199 53.874 1.00 79.69 166 PHE A CA 1
ATOM 1314 C C . PHE A 1 166 ? -56.446 -13.250 55.078 1.00 79.69 166 PHE A C 1
ATOM 1316 O O . PHE A 1 166 ? -55.717 -12.293 55.332 1.00 79.69 166 PHE A O 1
ATOM 1323 N N . PHE A 1 167 ? -56.426 -14.371 55.806 1.00 80.88 167 PHE A N 1
ATOM 1324 C CA . PHE A 1 167 ? -55.555 -14.535 56.971 1.00 80.88 167 PHE A CA 1
ATOM 1325 C C . PHE A 1 167 ? -54.080 -14.642 56.573 1.00 80.88 167 PHE A C 1
ATOM 1327 O O . PHE A 1 167 ? -53.244 -14.058 57.254 1.00 80.88 167 PHE A O 1
ATOM 1334 N N . ASN A 1 168 ? -53.764 -15.273 55.435 1.00 82.88 168 ASN A N 1
ATOM 1335 C CA . ASN A 1 168 ? -52.400 -15.280 54.890 1.00 82.88 168 ASN A CA 1
ATOM 1336 C C . ASN A 1 168 ? -51.907 -13.863 54.563 1.00 82.88 168 ASN A C 1
ATOM 1338 O O . ASN A 1 168 ? -50.772 -13.509 54.881 1.00 82.88 168 ASN A O 1
ATOM 1342 N N . VAL A 1 169 ? -52.763 -13.032 53.960 1.00 83.38 169 VAL A N 1
ATOM 1343 C CA . VAL A 1 169 ? -52.420 -11.632 53.683 1.00 83.38 169 VAL A CA 1
ATOM 1344 C C . VAL A 1 169 ? -52.303 -10.824 54.980 1.00 83.38 169 VAL A C 1
ATOM 1346 O O . VAL A 1 169 ? -51.405 -9.995 55.102 1.00 83.38 169 VAL A O 1
ATOM 1349 N N . LEU A 1 170 ? -53.154 -11.073 55.980 1.00 80.94 170 LEU A N 1
ATOM 1350 C CA . LEU A 1 170 ? -53.080 -10.407 57.285 1.00 80.94 170 LEU A CA 1
ATOM 1351 C C . LEU A 1 170 ? -51.785 -10.754 58.046 1.00 80.94 170 LEU A C 1
ATOM 1353 O O . LEU A 1 170 ? -51.160 -9.864 58.630 1.00 80.94 170 LEU A 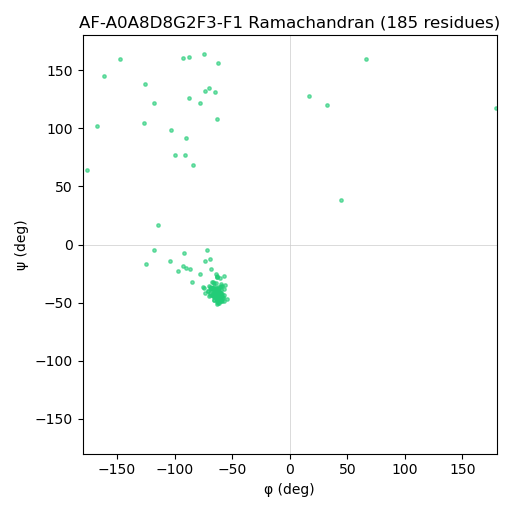O 1
ATOM 1357 N N . ASP A 1 171 ? -51.356 -12.017 57.998 1.00 83.88 171 ASP A N 1
ATOM 1358 C CA . ASP A 1 171 ? -50.068 -12.462 58.540 1.00 83.88 171 ASP A CA 1
ATOM 1359 C C . ASP A 1 171 ? -48.907 -11.782 57.805 1.00 83.88 171 ASP A C 1
ATOM 1361 O O . ASP A 1 171 ? -47.971 -11.293 58.442 1.00 83.88 171 ASP A O 1
ATOM 1365 N N . HIS A 1 172 ? -48.991 -11.659 56.475 1.00 83.56 172 HIS A N 1
ATOM 1366 C CA . HIS A 1 172 ? -48.005 -10.914 55.692 1.00 83.56 172 HIS A CA 1
ATOM 1367 C C . HIS A 1 172 ? -47.939 -9.433 56.114 1.00 83.56 172 HIS A C 1
ATOM 1369 O O . HIS A 1 172 ? -46.847 -8.915 56.344 1.00 83.56 172 HIS A O 1
ATOM 1375 N N . VAL A 1 173 ? -49.080 -8.763 56.333 1.00 84.19 173 VAL A N 1
ATOM 1376 C CA . VAL A 1 173 ? -49.143 -7.377 56.850 1.00 84.19 173 VAL A CA 1
ATOM 1377 C C . VAL A 1 173 ? -48.488 -7.252 58.227 1.00 84.19 173 VAL A C 1
ATOM 1379 O O . VAL A 1 173 ? -47.753 -6.293 58.478 1.00 84.19 173 VAL A O 1
ATOM 1382 N N . GLN A 1 174 ? -48.736 -8.203 59.134 1.00 85.38 174 GLN A N 1
ATOM 1383 C CA . GLN A 1 174 ? -48.078 -8.221 60.444 1.00 85.38 174 GLN A CA 1
ATOM 1384 C C . GLN A 1 174 ? -46.559 -8.348 60.312 1.00 85.38 174 GLN A C 1
ATOM 1386 O O . GLN A 1 174 ? -45.822 -7.658 61.022 1.00 85.38 174 GLN A O 1
ATOM 1391 N N . LEU A 1 175 ? -46.098 -9.188 59.388 1.00 86.19 175 LEU A N 1
ATOM 1392 C CA . LEU A 1 175 ? -44.683 -9.408 59.109 1.00 86.19 175 LEU A CA 1
ATOM 1393 C C . LEU A 1 175 ? -44.023 -8.139 58.546 1.00 86.19 175 LEU A C 1
ATOM 1395 O O . LEU A 1 175 ? -42.981 -7.725 59.049 1.00 86.19 175 LEU A O 1
ATOM 1399 N N . ILE A 1 176 ? -44.685 -7.445 57.613 1.00 86.75 176 ILE A N 1
ATOM 1400 C CA . ILE A 1 176 ? -44.257 -6.127 57.112 1.00 86.75 176 ILE A CA 1
ATOM 1401 C C . ILE A 1 176 ? -44.143 -5.118 58.265 1.00 86.75 176 ILE A C 1
ATOM 1403 O O . ILE A 1 176 ? -43.156 -4.391 58.372 1.00 86.75 176 ILE A O 1
ATOM 1407 N N . HIS A 1 177 ? -45.132 -5.068 59.163 1.00 85.19 177 HIS A N 1
ATOM 1408 C CA . HIS A 1 177 ? -45.107 -4.167 60.319 1.00 85.19 177 HIS A CA 1
ATOM 1409 C C . HIS A 1 177 ? -43.959 -4.468 61.292 1.00 85.19 177 HIS A C 1
ATOM 1411 O O . HIS A 1 177 ? -43.381 -3.534 61.861 1.00 85.19 177 HIS A O 1
ATOM 1417 N N . ALA A 1 178 ? -43.638 -5.746 61.502 1.00 86.00 178 ALA A N 1
ATOM 1418 C CA . ALA A 1 178 ? -42.496 -6.166 62.305 1.00 86.00 178 ALA A CA 1
ATOM 1419 C C . ALA A 1 178 ? -41.174 -5.752 61.640 1.00 86.00 178 ALA A C 1
ATOM 1421 O O . ALA A 1 178 ? -40.351 -5.102 62.286 1.00 86.00 178 ALA A O 1
ATOM 1422 N N . ASP A 1 179 ? -41.022 -6.020 60.343 1.00 85.12 179 ASP A N 1
ATOM 1423 C CA . ASP A 1 179 ? -39.833 -5.660 59.567 1.00 85.12 179 ASP A CA 1
ATOM 1424 C C . ASP A 1 179 ? -39.614 -4.136 59.520 1.00 85.12 179 ASP A C 1
ATOM 1426 O O . ASP A 1 179 ? -38.496 -3.665 59.731 1.00 85.12 179 ASP A O 1
ATOM 1430 N N . CYS A 1 180 ? -40.674 -3.337 59.336 1.00 83.69 180 CYS A N 1
ATOM 1431 C CA . CYS A 1 180 ? -40.617 -1.872 59.422 1.00 83.69 180 CYS A CA 1
ATOM 1432 C C . CYS A 1 180 ? -40.194 -1.387 60.814 1.00 83.69 180 CYS A C 1
ATOM 1434 O O . CYS A 1 180 ? -39.421 -0.436 60.930 1.00 83.69 180 CYS A O 1
ATOM 1436 N N . ARG A 1 181 ? -40.693 -2.024 61.884 1.00 86.38 181 ARG A N 1
ATOM 1437 C CA . ARG A 1 181 ? -40.314 -1.681 63.263 1.00 86.38 181 ARG A CA 1
ATOM 1438 C C . ARG A 1 181 ? -38.830 -1.943 63.501 1.00 86.38 181 ARG A C 1
ATOM 1440 O O . ARG A 1 181 ? -38.171 -1.097 64.098 1.00 86.38 181 ARG A O 1
ATOM 1447 N N . THR A 1 182 ? -38.308 -3.071 63.027 1.00 84.62 182 THR A N 1
ATOM 1448 C CA . THR A 1 182 ? -36.878 -3.386 63.112 1.00 84.62 182 THR A CA 1
ATOM 1449 C C . THR A 1 182 ? -36.048 -2.402 62.291 1.00 84.62 182 THR A C 1
ATOM 1451 O O . THR A 1 182 ? -35.071 -1.870 62.811 1.00 84.62 182 THR A O 1
ATOM 1454 N N . LEU A 1 183 ? -36.471 -2.082 61.062 1.00 81.25 183 LEU A N 1
ATOM 1455 C CA . LEU A 1 183 ? -35.788 -1.113 60.202 1.00 81.25 183 LEU A CA 1
ATOM 1456 C C . LEU A 1 183 ? -35.667 0.260 60.887 1.00 81.25 183 LEU A C 1
ATOM 1458 O O . LEU A 1 183 ? -34.564 0.789 60.979 1.00 81.25 183 LEU A O 1
ATOM 1462 N N . LEU A 1 184 ? -36.766 0.780 61.448 1.00 83.44 184 LEU A N 1
ATOM 1463 C CA . LEU A 1 184 ? -36.817 2.067 62.162 1.00 83.44 184 LEU A CA 1
ATOM 1464 C C . LEU A 1 184 ? -36.052 2.086 63.495 1.00 83.44 184 LEU A C 1
ATOM 1466 O O . LEU A 1 184 ? -35.738 3.160 63.993 1.00 83.44 184 LEU A O 1
ATOM 1470 N N . GLN A 1 185 ? -35.796 0.928 64.105 1.00 83.19 185 GLN A N 1
ATOM 1471 C CA . GLN A 1 185 ? -34.971 0.820 65.315 1.00 83.19 185 GLN A CA 1
ATOM 1472 C C . GLN A 1 185 ? -33.475 0.687 65.007 1.00 83.19 185 GLN A C 1
ATOM 1474 O O . GLN A 1 185 ? -32.652 0.919 65.890 1.00 83.19 185 GLN A O 1
ATOM 1479 N N . SER A 1 186 ? -33.133 0.264 63.788 1.00 71.31 186 SER A N 1
ATOM 1480 C CA . SER A 1 186 ? -31.757 -0.010 63.355 1.00 71.31 186 SER A CA 1
ATOM 1481 C C . SER A 1 186 ? -31.137 1.064 62.452 1.00 71.31 186 SER A C 1
ATOM 1483 O O . SER A 1 186 ? -29.925 1.028 62.245 1.00 71.31 186 SER A O 1
ATOM 1485 N N . GLY A 1 187 ? -31.946 1.978 61.904 1.00 48.53 187 GLY A N 1
ATOM 1486 C CA . GLY A 1 187 ? -31.509 3.162 61.152 1.00 48.53 187 GLY A CA 1
ATOM 1487 C C . GLY A 1 187 ? -31.467 4.405 62.025 1.00 48.53 187 GLY A C 1
ATOM 1488 O O . GLY A 1 187 ? -30.569 5.239 61.784 1.00 48.53 187 GLY A O 1
#

Solvent-accessible surface area (backbone atoms only — not comparable to full-atom values): 10895 Å² total; per-residue (Å²): 140,77,92,83,91,77,87,90,84,87,77,81,71,64,66,62,52,50,52,52,50,49,51,56,56,60,71,61,45,60,91,75,38,63,69,58,46,51,53,49,52,61,45,48,76,75,60,80,63,96,43,77,64,48,63,72,43,43,64,60,52,51,52,52,50,52,50,51,52,52,52,52,49,52,54,57,49,48,54,54,49,51,57,49,50,51,51,52,52,51,52,52,53,49,50,54,48,51,53,50,50,50,52,52,48,56,50,48,53,54,52,50,53,50,51,51,51,53,51,51,53,52,51,54,51,48,53,51,49,52,51,51,50,51,50,51,52,51,48,45,67,59,72,42,79,51,73,68,52,52,46,56,72,66,45,96,50,99,82,65,79,88,48,75,65,41,56,54,46,51,52,50,53,53,50,33,54,51,52,52,51,53,48,69,74,74,108

Secondary structure (DSSP, 8-state):
-------------HHHHHHHHHHHHHHT-GGG-HHHHHHHHHHHTT-----HHHHHHHHHHHHHHHHHHHHHHHHHHHHHHHHHHHHHHHHHHHHHHHHHHHHHHHHHHHHHHHHHHHHHHHHHHHHHHHHHHHHHHHHHHHHS--HHHHHHHH-SSTT----HHHHHHHHHHHHHHHHHHHHHHH-

Sequence (187 aa):
MSEEATAAAGLPPKEDYIQKRLNKILENRIDSDRETLDALTDLSQFYTENTLQSRRNLRSQIERRSLAINENFLAAFREVKLALDDICGDIDAVSDSVDSMKNLLSSTEAQQKELIQQANTLQEDNNKLLLQQRIATGFLSRFQLSVTEHQTLYGATRDEPITGEFFNVLDHVQLIHADCRTLLQSG

InterPro domains:
  IPR010490 Conserved oligomeric Golgi complex subunit 6 [PTHR21506] (12-186)
  IPR048368 Conserved oligomeric complex COG6, N-terminal [PF06419] (43-154)

Organism: Culex pipiens (NCBI:txid7175)

Nearest PDB structures (foldseek):
  9cpb-assembly1_5S  TM=3.622E-01  e=3.806E+00  Bos taurus

pLDDT: mean 84.06, std 15.05, range [33.06, 97.88]